Protein AF-A0A536A4N3-F1 (afdb_monomer_lite)

Sequence (294 aa):
PLAWLPLEVASWSWTIATWLLALVATRAALRAFLPRSPLAHALTGLAATISTPAYHQFVLGQWGFALLAALFAGTIAIRNGHALRGAAALLALLAKPQLFLAAPIALLATRRVALYWFAGAAAIALLSTLAMPWWWSAWLSAVPAGRLAQPATLYSLLRDLLGGAGIAVGIALAAVGVLSVLPLPRGSDAWRAGWLSLSLAFAPYEWAYDHYLLLAPLVIAAAAVTKRSERAAIVVLGVGTGVLLFLSPVLYAVAIARSRETFSAIAPLLIFALIVGALWWARAAGDRAEVSAA

Foldseek 3Di:
DPVVDDPVCVLQCLLVVLLVLLLVLLVVLCCQQPVPDVLLSVLLNCLSPPFPLNVCCNVVSDCQSLQLSLLSQLVSCVVVVNLLSNLVSNLSCVVPVLLQVLLLVLQVLDPSNNVNNVVVNVVVVVVCCVVPVCVVVVCVVPPPVPQLCEFAAQQVLLCVVPNPVSNVVLVVVLVVLVVLLVVFDRPALLNNLSSSLSSNLHRSHDDLSNLSSNSSSLSSLLSLLVVPPVVLSSVLSNVLSCLRHPVSVVLVVVCVVVVGSHSSSVNSVVNSCSSSVSSVVSVVVVVVVVVVVD

Structure (mmCIF, N/CA/C/O backbone):
data_AF-A0A536A4N3-F1
#
_entry.id   AF-A0A536A4N3-F1
#
loop_
_atom_site.group_PDB
_atom_site.id
_atom_site.type_symbol
_atom_site.label_atom_id
_atom_site.label_alt_id
_atom_site.label_comp_id
_atom_site.label_asym_id
_atom_site.label_entity_id
_atom_site.label_seq_id
_atom_site.pdbx_PDB_ins_code
_atom_site.Cartn_x
_atom_site.Cartn_y
_atom_site.Cartn_z
_atom_site.occupancy
_atom_site.B_iso_or_equiv
_atom_site.auth_seq_id
_atom_site.auth_comp_id
_atom_site.auth_asym_id
_atom_site.auth_atom_id
_atom_site.pdbx_PDB_model_num
ATOM 1 N N . PRO A 1 1 ? -6.070 -5.160 -20.068 1.00 65.44 1 PRO A N 1
ATOM 2 C CA . PRO A 1 1 ? -7.531 -5.403 -19.955 1.00 65.44 1 PRO A CA 1
ATOM 3 C C . PRO A 1 1 ? -8.367 -4.925 -21.156 1.00 65.44 1 PRO A C 1
ATOM 5 O O . PRO A 1 1 ? -9.414 -5.508 -21.396 1.00 65.44 1 PRO A O 1
ATOM 8 N N . LEU A 1 2 ? -7.924 -3.915 -21.916 1.00 85.06 2 LEU A N 1
ATOM 9 C CA . LEU A 1 2 ? -8.675 -3.337 -23.043 1.00 85.06 2 LEU A CA 1
ATOM 10 C C . LEU A 1 2 ? -7.984 -3.594 -24.396 1.00 85.06 2 LEU A C 1
ATOM 12 O O . LEU A 1 2 ? -7.850 -2.693 -25.213 1.00 85.06 2 LEU A O 1
ATOM 16 N N . ALA A 1 3 ? -7.500 -4.822 -24.610 1.00 82.69 3 ALA A N 1
ATOM 17 C CA . ALA A 1 3 ? -6.645 -5.168 -25.753 1.00 82.69 3 ALA A CA 1
ATOM 18 C C . ALA A 1 3 ? -7.338 -5.057 -27.126 1.00 82.69 3 ALA A C 1
ATOM 20 O O . ALA A 1 3 ? -6.659 -5.018 -28.144 1.00 82.69 3 ALA A O 1
ATOM 21 N N . TRP A 1 4 ? -8.673 -5.011 -27.159 1.00 89.69 4 TRP A N 1
ATOM 22 C CA . TRP A 1 4 ? -9.455 -4.852 -28.390 1.00 89.69 4 TRP A CA 1
ATOM 23 C C . TRP A 1 4 ? -9.652 -3.393 -28.820 1.00 89.69 4 TRP A C 1
ATOM 25 O O . TRP A 1 4 ? -10.192 -3.149 -29.894 1.00 89.69 4 TRP A O 1
ATOM 35 N N . LEU A 1 5 ? -9.244 -2.424 -27.997 1.00 91.56 5 LEU A N 1
ATOM 36 C CA . LEU A 1 5 ? -9.314 -1.001 -28.327 1.00 91.56 5 LEU A CA 1
ATOM 37 C C . LEU A 1 5 ? -7.953 -0.504 -28.844 1.00 91.56 5 LEU A C 1
ATOM 39 O O . LEU A 1 5 ? -6.921 -1.044 -28.437 1.00 91.56 5 LEU A O 1
ATOM 43 N N . PRO A 1 6 ? -7.920 0.556 -29.677 1.00 94.75 6 PRO A N 1
ATOM 44 C CA . PRO A 1 6 ? -6.677 1.251 -30.003 1.00 94.75 6 PRO A CA 1
ATOM 45 C C . PRO A 1 6 ? -5.930 1.652 -28.730 1.00 94.75 6 PRO A C 1
ATOM 47 O O . PRO A 1 6 ? -6.562 2.066 -27.757 1.00 94.75 6 PRO A O 1
ATOM 50 N N . LEU A 1 7 ? -4.596 1.554 -28.733 1.00 89.00 7 LEU A N 1
ATOM 51 C CA . LEU A 1 7 ? -3.777 1.744 -27.530 1.00 89.00 7 LEU A CA 1
ATOM 52 C C . LEU A 1 7 ? -4.062 3.076 -26.821 1.00 89.00 7 LEU A C 1
ATOM 54 O O . LEU A 1 7 ? -4.174 3.104 -25.599 1.00 89.00 7 LEU A O 1
ATOM 58 N N . GLU A 1 8 ? -4.229 4.160 -27.577 1.00 89.94 8 GLU A N 1
ATOM 59 C CA . GLU A 1 8 ? -4.551 5.482 -27.028 1.00 89.94 8 GLU A CA 1
ATOM 60 C C . GLU A 1 8 ? -5.901 5.486 -26.302 1.00 89.94 8 GLU A C 1
ATOM 62 O O . GLU A 1 8 ? -5.991 5.910 -25.150 1.00 89.94 8 GLU A O 1
ATOM 67 N N . VAL A 1 9 ? -6.940 4.940 -26.941 1.00 92.88 9 VAL A N 1
ATOM 68 C CA . VAL A 1 9 ? -8.290 4.834 -26.370 1.00 92.88 9 VAL A CA 1
ATOM 69 C C . VAL A 1 9 ? -8.277 3.928 -25.141 1.00 92.88 9 VAL A C 1
ATOM 71 O O . VAL A 1 9 ? -8.851 4.279 -24.109 1.00 92.88 9 VAL A O 1
ATOM 74 N N . ALA A 1 10 ? -7.596 2.783 -25.227 1.00 91.44 10 ALA A N 1
ATOM 75 C CA . ALA A 1 10 ? -7.431 1.836 -24.132 1.00 91.44 10 ALA A CA 1
ATOM 76 C C . ALA A 1 10 ? -6.734 2.480 -22.926 1.00 91.44 10 ALA A C 1
ATOM 78 O O . ALA A 1 10 ? -7.203 2.329 -21.798 1.00 91.44 10 ALA A O 1
ATOM 79 N N . SER A 1 11 ? -5.640 3.208 -23.164 1.00 89.75 11 SER A N 1
ATOM 80 C CA . SER A 1 11 ? -4.840 3.852 -22.123 1.00 89.75 11 SER A CA 1
ATOM 81 C C . SER A 1 11 ? -5.627 4.956 -21.419 1.00 89.75 11 SER A C 1
ATOM 83 O O . SER A 1 11 ? -5.783 4.911 -20.199 1.00 89.75 11 SER A O 1
ATOM 85 N N . TRP A 1 12 ? -6.231 5.886 -22.167 1.00 92.62 12 TRP A N 1
ATOM 86 C CA . TRP A 1 12 ? -7.043 6.954 -21.575 1.00 92.62 12 TRP A CA 1
ATOM 87 C C . TRP A 1 12 ? -8.265 6.420 -20.833 1.00 92.62 12 TRP A C 1
ATOM 89 O O . TRP A 1 12 ? -8.524 6.834 -19.701 1.00 92.62 12 TRP A O 1
ATOM 99 N N . SER A 1 13 ? -8.983 5.462 -21.425 1.00 94.25 13 SER A N 1
ATOM 100 C CA . SER A 1 13 ? -10.159 4.857 -20.788 1.00 94.25 13 SER A CA 1
ATOM 101 C C . SER A 1 13 ? -9.784 4.152 -19.487 1.00 94.25 13 SER A C 1
ATOM 103 O O . SER A 1 13 ? -10.468 4.317 -18.479 1.00 94.25 13 SER A O 1
ATOM 105 N N . TRP A 1 14 ? -8.677 3.402 -19.482 1.00 94.12 14 TRP A N 1
ATOM 106 C CA . TRP A 1 14 ? -8.164 2.741 -18.285 1.00 94.12 14 TRP A CA 1
ATOM 107 C C . TRP A 1 14 ? -7.780 3.748 -17.198 1.00 94.12 14 TRP A C 1
ATOM 109 O O . TRP A 1 14 ? -8.244 3.632 -16.060 1.00 94.12 14 TRP A O 1
ATOM 119 N N . THR A 1 15 ? -6.974 4.750 -17.542 1.00 94.75 15 THR A N 1
ATOM 120 C CA . THR A 1 15 ? -6.491 5.762 -16.596 1.00 94.75 15 THR A CA 1
ATOM 121 C C . THR A 1 15 ? -7.649 6.528 -15.970 1.00 94.75 15 THR A C 1
ATOM 123 O O . THR A 1 15 ? -7.742 6.598 -14.746 1.00 94.75 15 THR A O 1
ATOM 126 N N . ILE A 1 16 ? -8.577 7.043 -16.782 1.00 95.88 16 ILE A N 1
ATOM 127 C CA . ILE A 1 16 ? -9.715 7.832 -16.294 1.00 95.88 16 ILE A CA 1
ATOM 128 C C . ILE A 1 16 ? -10.650 6.963 -15.448 1.00 95.88 16 ILE A C 1
ATOM 130 O O . ILE A 1 16 ? -11.021 7.362 -14.343 1.00 95.88 16 ILE A O 1
ATOM 134 N N . ALA A 1 17 ? -11.009 5.764 -15.919 1.00 96.56 17 ALA A N 1
ATOM 135 C CA . ALA A 1 17 ? -11.928 4.891 -15.191 1.00 96.56 17 ALA A CA 1
ATOM 136 C C . ALA A 1 17 ? -11.352 4.461 -13.836 1.00 96.56 17 ALA A C 1
ATOM 138 O O . ALA A 1 17 ? -12.049 4.500 -12.819 1.00 96.56 17 ALA A O 1
ATOM 139 N N . THR A 1 18 ? -10.075 4.076 -13.799 1.00 97.12 18 THR A N 1
ATOM 140 C CA . THR A 1 18 ? -9.431 3.649 -12.553 1.00 97.12 18 THR A CA 1
ATOM 141 C C . THR A 1 18 ? -9.192 4.819 -11.610 1.00 97.12 18 THR A C 1
ATOM 143 O O . THR A 1 18 ? -9.412 4.658 -10.410 1.00 97.12 18 THR A O 1
ATOM 146 N N . TRP A 1 19 ? -8.841 6.002 -12.120 1.00 97.31 19 TRP A N 1
ATOM 147 C CA . TRP A 1 19 ? -8.736 7.227 -11.325 1.00 97.31 19 TRP A CA 1
ATOM 148 C C . TRP A 1 19 ? -10.066 7.585 -10.654 1.00 97.31 19 TRP A C 1
ATOM 150 O O . TRP A 1 19 ? -10.116 7.740 -9.432 1.00 97.31 19 TRP A O 1
ATOM 160 N N . LEU A 1 20 ? -11.166 7.622 -11.413 1.00 97.50 20 LEU A N 1
ATOM 161 C CA . LEU A 1 20 ? -12.502 7.858 -10.859 1.00 97.50 20 LEU A CA 1
ATOM 162 C C . LEU A 1 20 ? -12.874 6.800 -9.812 1.00 97.50 20 LEU A C 1
ATOM 164 O O . LEU A 1 20 ? -13.385 7.136 -8.740 1.00 97.50 20 LEU A O 1
ATOM 168 N N . LEU A 1 21 ? -12.563 5.530 -10.082 1.00 97.62 21 LEU A N 1
ATOM 169 C CA . LEU A 1 21 ? -12.784 4.442 -9.134 1.00 97.62 21 LEU A CA 1
ATOM 170 C C . LEU A 1 21 ? -11.978 4.643 -7.839 1.00 97.62 21 LEU A C 1
ATOM 172 O O . LEU A 1 21 ? -12.518 4.445 -6.750 1.00 97.62 21 LEU A O 1
ATOM 176 N N . ALA A 1 22 ? -10.721 5.081 -7.934 1.00 98.06 22 ALA A N 1
ATOM 177 C CA . ALA A 1 22 ? -9.880 5.392 -6.782 1.00 98.06 22 ALA A CA 1
ATOM 178 C C . ALA A 1 22 ? -10.445 6.554 -5.957 1.00 98.06 22 ALA A C 1
ATOM 180 O O . ALA A 1 22 ? -10.456 6.470 -4.727 1.00 98.06 22 ALA A O 1
ATOM 181 N N . LEU A 1 23 ? -10.975 7.602 -6.597 1.00 97.56 23 LEU A N 1
ATOM 182 C CA . LEU A 1 23 ? -11.621 8.721 -5.901 1.00 97.56 23 LEU A CA 1
ATOM 183 C C . LEU A 1 23 ? -12.882 8.275 -5.156 1.00 97.56 23 LEU A C 1
ATOM 185 O O . LEU A 1 23 ? -13.050 8.595 -3.975 1.00 97.56 23 LEU A O 1
ATOM 189 N N . VAL A 1 24 ? -13.742 7.488 -5.808 1.00 98.38 24 VAL A N 1
ATOM 190 C CA . VAL A 1 24 ? -14.952 6.930 -5.184 1.00 98.38 24 VAL A CA 1
ATOM 191 C C . VAL A 1 24 ? -14.585 6.014 -4.016 1.00 98.38 24 VAL A C 1
ATOM 193 O O . VAL A 1 24 ? -15.150 6.148 -2.928 1.00 98.38 24 VAL A O 1
ATOM 196 N N . ALA A 1 25 ? -13.607 5.127 -4.199 1.00 98.19 25 ALA A N 1
ATOM 197 C CA . ALA A 1 25 ? -13.145 4.219 -3.155 1.00 98.19 25 ALA A CA 1
ATOM 198 C C . ALA A 1 25 ? -12.499 4.970 -1.981 1.00 98.19 25 ALA A C 1
ATOM 200 O O . ALA A 1 25 ? -12.774 4.646 -0.828 1.00 98.19 25 ALA A O 1
ATOM 201 N N . THR A 1 26 ? -11.721 6.020 -2.255 1.00 98.25 26 THR A N 1
ATOM 202 C CA . THR A 1 26 ? -11.138 6.903 -1.232 1.00 98.25 26 THR A CA 1
ATOM 203 C C . THR A 1 26 ? -12.237 7.613 -0.447 1.00 98.25 26 THR A C 1
ATOM 205 O O . THR A 1 26 ? -12.232 7.600 0.784 1.00 98.25 26 THR A O 1
ATOM 208 N N . ARG A 1 27 ? -13.244 8.172 -1.131 1.00 98.06 27 ARG A N 1
ATOM 209 C CA . ARG A 1 27 ? -14.407 8.799 -0.487 1.00 98.06 27 ARG A CA 1
ATOM 210 C C . ARG A 1 27 ? -15.162 7.804 0.396 1.00 98.06 27 ARG A C 1
ATOM 212 O O . ARG A 1 27 ? -15.533 8.152 1.519 1.00 98.06 27 ARG A O 1
ATOM 219 N N . ALA A 1 28 ? -15.387 6.588 -0.099 1.00 98.25 28 ALA A N 1
ATOM 220 C CA . ALA A 1 28 ? -16.047 5.519 0.643 1.00 98.25 28 ALA A CA 1
ATOM 221 C C . ALA A 1 28 ? -15.228 5.100 1.874 1.00 98.25 28 ALA A C 1
ATOM 223 O O . ALA A 1 28 ? -15.785 4.997 2.966 1.00 98.25 28 ALA A O 1
ATOM 224 N N . ALA A 1 29 ? -13.910 4.949 1.728 1.00 98.00 29 ALA A N 1
ATOM 225 C CA . ALA A 1 29 ? -13.002 4.637 2.824 1.00 98.00 29 ALA A CA 1
ATOM 226 C C . ALA A 1 29 ? -13.020 5.724 3.894 1.00 98.00 29 ALA A C 1
ATOM 228 O O . ALA A 1 29 ? -13.241 5.427 5.061 1.00 98.00 29 ALA A O 1
ATOM 229 N N . LEU A 1 30 ? -12.897 6.993 3.516 1.00 97.88 30 LEU A N 1
ATOM 230 C CA . LEU A 1 30 ? -12.962 8.106 4.460 1.00 97.88 30 LEU A CA 1
ATOM 231 C C . LEU A 1 30 ? -14.295 8.158 5.216 1.00 97.88 30 LEU A C 1
ATOM 233 O O . LEU A 1 30 ? -14.308 8.440 6.410 1.00 97.88 30 LEU A O 1
ATOM 237 N N . ARG A 1 31 ? -15.417 7.836 4.562 1.00 97.56 31 ARG A N 1
ATOM 238 C CA . ARG A 1 31 ? -16.720 7.714 5.240 1.00 97.56 31 ARG A CA 1
ATOM 239 C C . ARG A 1 31 ? -16.797 6.496 6.165 1.00 97.56 31 ARG A C 1
ATOM 241 O O . ARG A 1 31 ? -17.415 6.591 7.217 1.00 97.56 31 ARG A O 1
ATOM 248 N N . ALA A 1 32 ? -16.183 5.375 5.799 1.00 96.88 32 ALA A N 1
ATOM 249 C CA . ALA A 1 32 ? -16.200 4.152 6.603 1.00 96.88 32 ALA A CA 1
ATOM 250 C C . ALA A 1 32 ? -15.251 4.214 7.815 1.00 96.88 32 ALA A C 1
ATOM 252 O O . ALA A 1 32 ? -15.558 3.690 8.887 1.00 96.88 32 ALA A O 1
ATOM 253 N N . PHE A 1 33 ? -14.092 4.844 7.641 1.00 96.12 33 PHE A N 1
ATOM 254 C CA . PHE A 1 33 ? -12.990 4.831 8.596 1.00 96.12 33 PHE A CA 1
ATOM 255 C C . PHE A 1 33 ? -12.903 6.121 9.424 1.00 96.12 33 PHE A C 1
ATOM 257 O O . PHE A 1 33 ? -12.602 6.049 10.612 1.00 96.12 33 PHE A O 1
ATOM 264 N N . LEU A 1 34 ? -13.194 7.285 8.831 1.00 96.12 34 LEU A N 1
ATOM 265 C CA . LEU A 1 34 ? -13.020 8.613 9.442 1.00 96.12 34 LEU A CA 1
ATOM 266 C C . LEU A 1 34 ? -14.221 9.549 9.152 1.00 96.12 34 LEU A C 1
ATOM 268 O O . LEU A 1 34 ? -14.037 10.656 8.636 1.00 96.12 34 LEU A O 1
ATOM 272 N N . PRO A 1 35 ? -15.474 9.142 9.447 1.00 96.00 35 PRO A N 1
ATOM 273 C CA . PRO A 1 35 ? -16.676 9.852 8.989 1.00 96.00 35 PRO A CA 1
ATOM 274 C C . PRO A 1 35 ? -16.798 11.296 9.487 1.00 96.00 35 PRO A C 1
ATOM 276 O O . PRO A 1 35 ? -17.386 12.124 8.798 1.00 96.00 35 PRO A O 1
ATOM 279 N N . ARG A 1 36 ? -16.268 11.595 10.678 1.00 93.12 36 ARG A N 1
ATOM 280 C CA . ARG A 1 36 ? -16.476 12.870 11.385 1.00 93.12 36 ARG A CA 1
ATOM 281 C C . ARG A 1 36 ? -15.333 13.872 11.230 1.00 93.12 36 ARG A C 1
ATOM 283 O O . ARG A 1 36 ? -15.359 14.899 11.890 1.00 93.12 36 ARG A O 1
ATOM 290 N N . SER A 1 37 ? -14.353 13.594 10.368 1.00 94.75 37 SER A N 1
ATOM 291 C CA . SER A 1 37 ? -13.143 14.410 10.270 1.00 94.75 37 SER A CA 1
ATOM 292 C C . SER A 1 37 ? -12.990 15.057 8.887 1.00 94.75 37 SER A C 1
ATOM 294 O O . SER A 1 37 ? -12.373 14.470 7.996 1.00 94.75 37 SER A O 1
ATOM 296 N N . PRO A 1 38 ? -13.523 16.276 8.669 1.00 96.12 38 PRO A N 1
ATOM 297 C CA . PRO A 1 38 ? -13.391 16.986 7.394 1.00 96.12 38 PRO A CA 1
ATOM 298 C C . PRO A 1 38 ? -11.934 17.159 6.960 1.00 96.12 38 PRO A C 1
ATOM 300 O O . PRO A 1 38 ? -11.615 17.020 5.782 1.00 96.12 38 PRO A O 1
ATOM 303 N N . LEU A 1 39 ? -11.036 17.392 7.921 1.00 97.00 39 LEU A N 1
ATOM 304 C CA . LEU A 1 39 ? -9.612 17.559 7.656 1.00 97.00 39 LEU A CA 1
ATOM 305 C C . LEU A 1 39 ? -8.971 16.272 7.122 1.00 97.00 39 LEU A C 1
ATOM 307 O O . LEU A 1 39 ? -8.202 16.334 6.167 1.00 97.00 39 LEU A O 1
ATOM 311 N N . ALA A 1 40 ? -9.336 15.100 7.654 1.00 96.94 40 ALA A N 1
ATOM 312 C CA . ALA A 1 40 ? -8.880 13.825 7.098 1.00 96.94 40 ALA A CA 1
ATOM 313 C C . ALA A 1 40 ? -9.329 13.644 5.640 1.00 96.94 40 ALA A C 1
ATOM 315 O O . ALA A 1 40 ? -8.573 13.118 4.819 1.00 96.94 40 ALA A O 1
ATOM 316 N N . HIS A 1 41 ? -10.545 14.100 5.310 1.00 97.81 41 HIS A N 1
ATOM 317 C CA . HIS A 1 41 ? -11.083 14.018 3.951 1.00 97.81 41 HIS A CA 1
ATOM 318 C C . HIS A 1 41 ? -10.344 14.964 3.008 1.00 97.81 41 HIS A C 1
ATOM 320 O O . HIS A 1 41 ? -9.989 14.549 1.908 1.00 97.81 41 HIS A O 1
ATOM 326 N N . ALA A 1 42 ? -10.066 16.192 3.450 1.00 97.38 42 ALA A N 1
ATOM 327 C CA . ALA A 1 42 ? -9.307 17.170 2.679 1.00 97.38 42 ALA A CA 1
ATOM 328 C C . ALA A 1 42 ? -7.866 16.702 2.423 1.00 97.38 42 ALA A C 1
ATOM 330 O O . ALA A 1 42 ? -7.442 16.655 1.272 1.00 97.38 42 ALA A O 1
ATOM 331 N N . LEU A 1 43 ? -7.137 16.288 3.467 1.00 97.75 43 LEU A N 1
ATOM 332 C CA . LEU A 1 43 ? -5.745 15.830 3.354 1.00 97.75 43 LEU A CA 1
ATOM 333 C C . LEU A 1 43 ? -5.620 14.618 2.426 1.00 97.75 43 LEU A C 1
ATOM 335 O O . LEU A 1 43 ? -4.836 14.631 1.480 1.00 97.75 43 LEU A O 1
ATOM 339 N N . THR A 1 44 ? -6.441 13.593 2.656 1.00 97.50 44 THR A N 1
ATOM 340 C CA . THR A 1 44 ? -6.408 12.373 1.839 1.00 97.50 44 THR A CA 1
ATOM 341 C C . THR A 1 44 ? -6.865 12.653 0.410 1.00 97.50 44 THR A C 1
ATOM 343 O O . THR A 1 44 ? -6.282 12.116 -0.525 1.00 97.50 44 THR A O 1
ATOM 346 N N . GLY A 1 45 ? -7.880 13.506 0.227 1.00 96.94 45 GLY A N 1
ATOM 347 C CA . GLY A 1 45 ? -8.347 13.934 -1.091 1.00 96.94 45 GLY A CA 1
ATOM 348 C C . GLY A 1 45 ? -7.246 14.634 -1.884 1.00 96.94 45 GLY A C 1
ATOM 349 O O . GLY A 1 45 ? -6.965 14.220 -3.003 1.00 96.94 45 GLY A O 1
ATOM 350 N N . LEU A 1 46 ? -6.564 15.610 -1.271 1.00 96.31 46 LEU A N 1
ATOM 351 C CA . LEU A 1 46 ? -5.412 16.290 -1.868 1.00 96.31 46 LEU A CA 1
ATOM 352 C C . LEU A 1 46 ? -4.314 15.288 -2.242 1.00 96.31 46 LEU A C 1
ATOM 354 O O . LEU A 1 46 ? -3.869 15.257 -3.386 1.00 96.31 46 LEU A O 1
ATOM 358 N N . ALA A 1 47 ? -3.909 14.417 -1.317 1.00 96.81 47 ALA A N 1
ATOM 359 C CA . ALA A 1 47 ? -2.889 13.412 -1.600 1.00 96.81 47 ALA A CA 1
ATOM 360 C C . ALA A 1 47 ? -3.301 12.468 -2.747 1.00 96.81 47 ALA A C 1
ATOM 362 O O . ALA A 1 47 ? -2.479 12.132 -3.599 1.00 96.81 47 ALA A O 1
ATOM 363 N N . ALA A 1 48 ? -4.576 12.077 -2.807 1.00 96.44 48 ALA A N 1
ATOM 364 C CA . ALA A 1 48 ? -5.108 11.192 -3.836 1.00 96.44 48 ALA A CA 1
ATOM 365 C C . ALA A 1 48 ? -5.172 11.831 -5.235 1.00 96.44 48 ALA A C 1
ATOM 367 O O . ALA A 1 48 ? -5.212 11.089 -6.218 1.00 96.44 48 ALA A O 1
ATOM 368 N N . THR A 1 49 ? -5.186 13.166 -5.337 1.00 95.25 49 THR A N 1
ATOM 369 C CA . THR A 1 49 ? -5.340 13.885 -6.614 1.00 95.25 49 THR A CA 1
ATOM 370 C C . THR A 1 49 ? -4.086 14.607 -7.087 1.00 95.25 49 THR A C 1
ATOM 372 O O . THR A 1 49 ? -3.818 14.602 -8.283 1.00 95.25 49 THR A O 1
ATOM 375 N N . ILE A 1 50 ? -3.342 15.253 -6.184 1.00 95.19 50 ILE A N 1
ATOM 376 C CA . ILE A 1 50 ? -2.275 16.203 -6.547 1.00 95.19 50 ILE A CA 1
ATOM 377 C C . ILE A 1 50 ? -0.882 15.804 -6.044 1.00 95.19 50 ILE A C 1
ATOM 379 O O . ILE A 1 50 ? 0.080 16.521 -6.299 1.00 95.19 50 ILE A O 1
ATOM 383 N N . SER A 1 51 ? -0.739 14.683 -5.329 1.00 96.62 51 SER A N 1
ATOM 384 C CA . SER A 1 51 ? 0.596 14.205 -4.944 1.00 96.62 51 SER A CA 1
ATOM 385 C C . SER A 1 51 ? 1.418 13.778 -6.158 1.00 96.62 51 SER A C 1
ATOM 387 O O . SER A 1 51 ? 0.871 13.334 -7.169 1.00 96.62 51 SER A O 1
ATOM 389 N N . THR A 1 52 ? 2.746 13.855 -6.052 1.00 94.62 52 THR A N 1
ATOM 390 C CA . THR A 1 52 ? 3.648 13.407 -7.126 1.00 94.62 52 THR A CA 1
ATOM 391 C C . THR A 1 52 ? 3.394 11.952 -7.539 1.00 94.62 52 THR A C 1
ATOM 393 O O . THR A 1 52 ? 3.312 11.696 -8.741 1.00 94.62 52 THR A O 1
ATOM 396 N N . PRO A 1 53 ? 3.168 10.996 -6.610 1.00 95.94 53 PRO A N 1
ATOM 397 C CA . PRO A 1 53 ? 2.776 9.644 -6.994 1.00 95.94 53 PRO A CA 1
ATOM 398 C C . PRO A 1 53 ? 1.445 9.592 -7.753 1.00 95.94 53 PRO A C 1
ATOM 400 O O . PRO A 1 53 ? 1.356 8.869 -8.739 1.00 95.94 53 PRO A O 1
ATOM 403 N N . ALA A 1 54 ? 0.431 10.375 -7.359 1.00 96.44 54 ALA A N 1
ATOM 404 C CA . ALA A 1 54 ? -0.849 10.436 -8.077 1.00 96.44 54 ALA A CA 1
ATOM 405 C C . ALA A 1 54 ? -0.682 10.988 -9.503 1.00 96.44 54 ALA A C 1
ATOM 407 O O . ALA A 1 54 ? -1.214 10.417 -10.456 1.00 96.44 54 ALA A O 1
ATOM 408 N N . TYR A 1 55 ? 0.107 12.053 -9.659 1.00 95.44 55 TYR A N 1
ATOM 409 C CA . TYR A 1 55 ? 0.440 12.620 -10.963 1.00 95.44 55 TYR A CA 1
ATOM 410 C C . TYR A 1 55 ? 1.143 11.593 -11.862 1.00 95.44 55 TYR A C 1
ATOM 412 O O . TYR A 1 55 ? 0.713 11.372 -12.994 1.00 95.44 55 TYR A O 1
ATOM 420 N N . HIS A 1 56 ? 2.165 10.897 -11.354 1.00 93.75 56 HIS A N 1
ATOM 421 C CA . HIS A 1 56 ? 2.855 9.866 -12.132 1.00 93.75 56 HIS A CA 1
ATOM 422 C C . HIS A 1 56 ? 1.950 8.675 -12.466 1.00 93.75 56 HIS A C 1
ATOM 424 O O . HIS A 1 56 ? 2.030 8.157 -13.577 1.00 93.75 56 HIS A O 1
ATOM 430 N N . GLN A 1 57 ? 1.063 8.253 -11.557 1.00 94.50 57 GLN A N 1
ATOM 431 C CA . GLN A 1 57 ? 0.072 7.212 -11.859 1.00 94.50 57 GLN A CA 1
ATOM 432 C C . GLN A 1 57 ? -0.823 7.616 -13.036 1.00 94.50 57 GLN A C 1
ATOM 434 O O . GLN A 1 57 ? -1.070 6.797 -13.922 1.00 94.50 57 GLN A O 1
ATOM 439 N N . PHE A 1 58 ? -1.265 8.876 -13.060 1.00 94.44 58 PHE A N 1
ATOM 440 C CA . PHE A 1 58 ? -2.117 9.416 -14.114 1.00 94.44 58 PHE A CA 1
ATOM 441 C C . PHE A 1 58 ? -1.388 9.513 -15.455 1.00 94.44 58 PHE A C 1
ATOM 443 O O . PHE A 1 58 ? -1.863 8.973 -16.450 1.00 94.44 58 PHE A O 1
ATOM 450 N N . VAL A 1 59 ? -0.213 10.144 -15.486 1.00 92.19 59 VAL A N 1
ATOM 451 C CA . VAL A 1 59 ? 0.544 10.350 -16.733 1.00 92.19 59 VAL A CA 1
ATOM 452 C C . VAL A 1 59 ? 1.030 9.031 -17.334 1.00 92.19 59 VAL A C 1
ATOM 454 O O . VAL A 1 59 ? 1.043 8.879 -18.552 1.00 92.19 59 VAL A O 1
ATOM 457 N N . LEU A 1 60 ? 1.406 8.060 -16.498 1.00 90.31 60 LEU A N 1
ATOM 458 C CA . LEU A 1 60 ? 1.947 6.778 -16.955 1.00 90.31 60 LEU A CA 1
ATOM 459 C C . LEU A 1 60 ? 0.874 5.697 -17.173 1.00 90.31 60 LEU A C 1
ATOM 461 O O . LEU A 1 60 ? 1.223 4.581 -17.558 1.00 90.31 60 LEU A O 1
ATOM 465 N N . GLY A 1 61 ? -0.403 5.983 -16.887 1.00 89.06 61 GLY A N 1
ATOM 466 C CA . GLY A 1 61 ? -1.509 5.024 -17.018 1.00 89.06 61 GLY A CA 1
ATOM 467 C C . GLY A 1 61 ? -1.318 3.735 -16.213 1.00 89.06 61 GLY A C 1
ATOM 468 O O . GLY A 1 61 ? -1.624 2.634 -16.674 1.00 89.06 61 GLY A O 1
ATOM 469 N N . GLN A 1 62 ? -0.751 3.862 -15.016 1.00 91.81 62 GLN A N 1
ATOM 470 C CA . GLN A 1 62 ? -0.306 2.738 -14.195 1.00 91.81 62 GLN A CA 1
ATOM 471 C C . GLN A 1 62 ? -1.456 2.102 -13.386 1.00 91.81 62 GLN A C 1
ATOM 473 O O . GLN A 1 62 ? -2.585 2.585 -13.332 1.00 91.81 62 GLN A O 1
ATOM 478 N N . TRP A 1 63 ? -1.180 0.960 -12.748 1.00 94.38 63 TRP A N 1
ATOM 479 C CA . TRP A 1 63 ? -2.187 0.174 -12.014 1.00 94.38 63 TRP A CA 1
ATOM 480 C C . TRP A 1 63 ? -2.603 0.766 -10.660 1.00 94.38 63 TRP A C 1
ATOM 482 O O . TRP A 1 63 ? -3.534 0.254 -10.035 1.00 94.38 63 TRP A O 1
ATOM 492 N N . GLY A 1 64 ? -1.922 1.802 -10.165 1.00 96.00 64 GLY A N 1
ATOM 493 C CA . GLY A 1 64 ? -2.054 2.235 -8.774 1.00 96.00 64 GLY A CA 1
ATOM 494 C C . GLY A 1 64 ? -3.451 2.702 -8.395 1.00 96.00 64 GLY A C 1
ATOM 495 O O . GLY A 1 64 ? -3.896 2.405 -7.291 1.00 96.00 64 GLY A O 1
ATOM 496 N N . PHE A 1 65 ? -4.180 3.350 -9.305 1.00 97.62 65 PHE A N 1
ATOM 497 C CA . PHE A 1 65 ? -5.558 3.758 -9.032 1.00 97.62 65 PHE A CA 1
ATOM 498 C C . PHE A 1 65 ? -6.495 2.556 -8.829 1.00 97.62 65 PHE A C 1
ATOM 500 O O . PHE A 1 65 ? -7.222 2.494 -7.835 1.00 97.62 65 PHE A O 1
ATOM 507 N N . ALA A 1 66 ? -6.423 1.552 -9.709 1.00 97.81 66 ALA A N 1
ATOM 508 C CA . ALA A 1 66 ? -7.206 0.322 -9.576 1.00 97.81 66 ALA A CA 1
ATOM 509 C C . ALA A 1 66 ? -6.845 -0.448 -8.297 1.00 97.81 66 ALA A C 1
ATOM 511 O O . ALA A 1 66 ? -7.722 -0.934 -7.583 1.00 97.81 66 ALA A O 1
ATOM 512 N N . LEU A 1 67 ? -5.549 -0.530 -7.992 1.00 98.12 67 LEU A N 1
ATOM 513 C CA . LEU A 1 67 ? -5.036 -1.217 -6.810 1.00 98.12 67 LEU A CA 1
ATOM 514 C C . LEU A 1 67 ? -5.428 -0.498 -5.511 1.00 98.12 67 LEU A C 1
ATOM 516 O O . LEU A 1 67 ? -5.836 -1.161 -4.560 1.00 98.12 67 LEU A O 1
ATOM 520 N N . LEU A 1 68 ? -5.392 0.839 -5.467 1.00 98.56 68 LEU A N 1
ATOM 521 C CA . LEU A 1 68 ? -5.874 1.602 -4.312 1.00 98.56 68 LEU A CA 1
ATOM 522 C C . LEU A 1 68 ? -7.373 1.372 -4.092 1.00 98.56 68 LEU A C 1
ATOM 524 O O . LEU A 1 68 ? -7.806 1.120 -2.964 1.00 98.56 68 LEU A O 1
ATOM 528 N N . ALA A 1 69 ? -8.161 1.405 -5.169 1.00 98.56 69 ALA A N 1
ATOM 529 C CA . ALA A 1 69 ? -9.584 1.113 -5.089 1.00 98.56 69 ALA A CA 1
ATOM 530 C C . ALA A 1 69 ? -9.853 -0.302 -4.565 1.00 98.56 69 ALA A C 1
ATOM 532 O O . ALA A 1 69 ? -10.697 -0.478 -3.686 1.00 98.56 69 ALA A O 1
ATOM 533 N N . ALA A 1 70 ? -9.105 -1.297 -5.047 1.00 98.25 70 ALA A N 1
ATOM 534 C CA . ALA A 1 70 ? -9.183 -2.673 -4.572 1.00 98.25 70 ALA A CA 1
ATOM 535 C C . ALA A 1 70 ? -8.817 -2.805 -3.086 1.00 98.25 70 ALA A C 1
ATOM 537 O O . ALA A 1 70 ? -9.524 -3.492 -2.345 1.00 98.25 70 ALA A O 1
ATOM 538 N N . LEU A 1 71 ? -7.765 -2.118 -2.627 1.00 98.25 71 LEU A N 1
ATOM 539 C CA . LEU A 1 71 ? -7.369 -2.094 -1.216 1.00 98.25 71 LEU A CA 1
ATOM 540 C C . LEU A 1 71 ? -8.487 -1.527 -0.336 1.00 98.25 71 LEU A C 1
ATOM 542 O O . LEU A 1 71 ? -8.864 -2.151 0.659 1.00 98.25 71 LEU A O 1
ATOM 546 N N . PHE A 1 72 ? -9.072 -0.387 -0.705 1.00 98.44 72 PHE A N 1
ATOM 547 C CA . PHE A 1 72 ? -10.172 0.204 0.058 1.00 98.44 72 PHE A CA 1
ATOM 548 C C . PHE A 1 72 ? -11.456 -0.626 -0.006 1.00 98.44 72 PHE A C 1
ATOM 550 O O . PHE A 1 72 ? -12.017 -0.958 1.037 1.00 98.44 72 PHE A O 1
ATOM 557 N N . ALA A 1 73 ? -11.910 -1.019 -1.196 1.00 98.19 73 ALA A N 1
ATOM 558 C CA . ALA A 1 73 ? -13.117 -1.829 -1.349 1.00 98.19 73 ALA A CA 1
ATOM 559 C C . ALA A 1 73 ? -12.986 -3.172 -0.616 1.00 98.19 73 ALA A C 1
ATOM 561 O O . ALA A 1 73 ? -13.896 -3.581 0.110 1.00 98.19 73 ALA A O 1
ATOM 562 N N . GLY A 1 74 ? -11.829 -3.824 -0.749 1.00 97.19 74 GLY A N 1
ATOM 563 C CA . GLY A 1 74 ? -11.521 -5.087 -0.094 1.00 97.19 74 GLY A CA 1
ATOM 564 C C . GLY A 1 74 ? -11.529 -4.975 1.427 1.00 97.19 74 GLY A C 1
ATOM 565 O O . GLY A 1 74 ? -12.193 -5.759 2.107 1.00 97.19 74 GLY A O 1
ATOM 566 N N . THR A 1 75 ? -10.848 -3.969 1.974 1.00 96.12 75 THR A N 1
ATOM 567 C CA . THR A 1 75 ? -10.779 -3.760 3.429 1.00 96.12 75 THR A CA 1
ATOM 568 C C . THR A 1 75 ? -12.125 -3.361 4.033 1.00 96.12 75 THR A C 1
ATOM 570 O O . THR A 1 75 ? -12.491 -3.905 5.077 1.00 96.12 75 THR A O 1
ATOM 573 N N . ILE A 1 76 ? -12.906 -2.503 3.367 1.00 97.06 76 ILE A N 1
ATOM 574 C CA . ILE A 1 76 ? -14.276 -2.154 3.783 1.00 97.06 76 ILE A CA 1
ATOM 575 C C . ILE A 1 76 ? -15.177 -3.395 3.763 1.00 97.06 76 ILE A C 1
ATOM 577 O O . ILE A 1 76 ? -15.895 -3.652 4.730 1.00 97.06 76 ILE A O 1
ATOM 581 N N . ALA A 1 77 ? -15.125 -4.199 2.697 1.00 97.19 77 ALA A N 1
ATOM 582 C CA . ALA A 1 77 ? -15.930 -5.413 2.591 1.00 97.19 77 ALA A CA 1
ATOM 583 C C . ALA A 1 77 ? -15.583 -6.432 3.689 1.00 97.19 77 ALA A C 1
ATOM 585 O O . ALA A 1 77 ? -16.493 -6.974 4.315 1.00 97.19 77 ALA A O 1
ATOM 586 N N . ILE A 1 78 ? -14.292 -6.649 3.973 1.00 95.06 78 ILE A N 1
ATOM 587 C CA . ILE A 1 78 ? -13.842 -7.516 5.077 1.00 95.06 78 ILE A CA 1
ATOM 588 C C . ILE A 1 78 ? -14.355 -6.988 6.418 1.00 95.06 78 ILE A C 1
ATOM 590 O O . ILE A 1 78 ? -14.896 -7.760 7.209 1.00 95.06 78 ILE A O 1
ATOM 594 N N . ARG A 1 79 ? -14.224 -5.679 6.662 1.00 92.44 79 ARG A N 1
ATOM 595 C CA . ARG A 1 79 ? -14.691 -5.035 7.897 1.00 92.44 79 ARG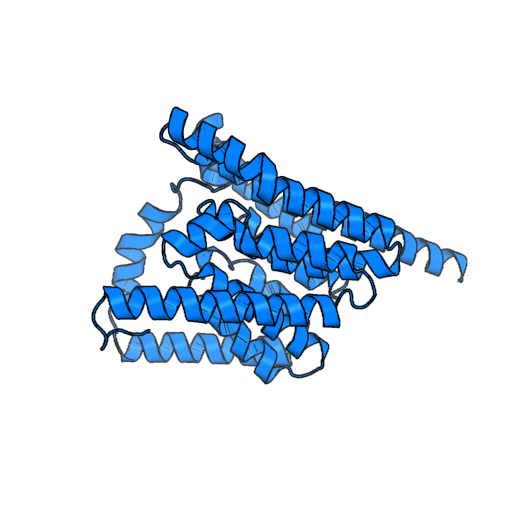 A CA 1
ATOM 596 C C . ARG A 1 79 ? -16.200 -5.196 8.101 1.00 92.44 79 ARG A C 1
ATOM 598 O O . ARG A 1 79 ? -16.633 -5.393 9.229 1.00 92.44 79 ARG A O 1
ATOM 605 N N . ASN A 1 80 ? -16.976 -5.184 7.021 1.00 94.75 80 ASN A N 1
ATOM 606 C CA . ASN A 1 80 ? -18.426 -5.385 7.046 1.00 94.75 80 ASN A CA 1
ATOM 607 C C . ASN A 1 80 ? -18.842 -6.873 7.018 1.00 94.75 80 ASN A C 1
ATOM 609 O O . ASN A 1 80 ? -20.006 -7.184 6.784 1.00 94.75 80 ASN A O 1
ATOM 613 N N . GLY A 1 81 ? -17.910 -7.814 7.211 1.00 94.56 81 GLY A N 1
ATOM 614 C CA . GLY A 1 81 ? -18.201 -9.253 7.252 1.00 94.56 81 GLY A CA 1
ATOM 615 C C . GLY A 1 81 ? -18.393 -9.917 5.881 1.00 94.56 81 GLY A C 1
ATOM 616 O O . GLY A 1 81 ? -18.651 -11.120 5.801 1.00 94.56 81 GLY A O 1
ATOM 617 N N . HIS A 1 82 ? -18.214 -9.188 4.778 1.00 96.69 82 HIS A N 1
ATOM 618 C CA . HIS A 1 82 ? -18.346 -9.711 3.416 1.00 96.69 82 HIS A CA 1
ATOM 619 C C . HIS A 1 82 ? -17.040 -10.343 2.920 1.00 96.69 82 HIS A C 1
ATOM 621 O O . HIS A 1 82 ? -16.388 -9.835 2.005 1.00 96.69 82 HIS A O 1
ATOM 627 N N . ALA A 1 83 ? -16.671 -11.486 3.504 1.00 96.06 83 ALA A N 1
ATOM 628 C CA . ALA A 1 83 ? -15.392 -12.149 3.242 1.00 96.06 83 ALA A CA 1
ATOM 629 C C . ALA A 1 83 ? -15.121 -12.433 1.752 1.00 96.06 83 ALA A C 1
ATOM 631 O O . ALA A 1 83 ? -14.017 -12.177 1.283 1.00 96.06 83 ALA A O 1
ATOM 632 N N . LEU A 1 84 ? -16.118 -12.923 1.002 1.00 97.31 84 LEU A N 1
ATOM 633 C CA . LEU A 1 84 ? -15.960 -13.238 -0.423 1.00 97.31 84 LEU A CA 1
ATOM 634 C C . LEU A 1 84 ? -15.710 -11.982 -1.263 1.00 97.31 84 LEU A C 1
ATOM 636 O O . LEU A 1 84 ? -14.766 -11.951 -2.040 1.00 97.31 84 LEU A O 1
ATOM 640 N N . ARG A 1 85 ? -16.523 -10.932 -1.080 1.00 97.62 85 ARG A N 1
ATOM 641 C CA . ARG A 1 85 ? -16.363 -9.657 -1.804 1.00 97.62 85 ARG A CA 1
ATOM 642 C C . ARG A 1 85 ? -15.019 -9.009 -1.481 1.00 97.62 85 ARG A C 1
ATOM 644 O O . ARG A 1 85 ? -14.349 -8.506 -2.375 1.00 97.62 85 ARG A O 1
ATOM 651 N N . GLY A 1 86 ? -14.622 -9.075 -0.211 1.00 96.75 86 GLY A N 1
ATOM 652 C CA . GLY A 1 86 ? -13.327 -8.606 0.258 1.00 96.75 86 GLY A CA 1
ATOM 653 C C . GLY A 1 86 ? -12.159 -9.327 -0.405 1.00 96.75 86 GLY A C 1
ATOM 654 O O . GLY A 1 86 ? -11.284 -8.686 -0.977 1.00 96.75 86 GLY A O 1
ATOM 655 N N . ALA A 1 87 ? -12.180 -10.661 -0.380 1.00 96.94 87 ALA A N 1
ATOM 656 C CA . ALA A 1 87 ? -11.171 -11.483 -1.036 1.00 96.94 87 ALA A CA 1
ATOM 657 C C . ALA A 1 87 ? -11.131 -11.240 -2.552 1.00 96.94 87 ALA A C 1
ATOM 659 O O . ALA A 1 87 ? -10.055 -11.016 -3.093 1.00 96.94 87 ALA A O 1
ATOM 660 N N . ALA A 1 88 ? -12.289 -11.212 -3.217 1.00 97.44 88 ALA A N 1
ATOM 661 C CA . ALA A 1 88 ? -12.389 -10.992 -4.657 1.00 97.44 88 ALA A CA 1
ATOM 662 C C . ALA A 1 88 ? -11.804 -9.636 -5.082 1.00 97.44 88 ALA A C 1
ATOM 664 O O . ALA A 1 88 ? -11.033 -9.583 -6.035 1.00 97.44 88 ALA A O 1
ATOM 665 N N . ALA A 1 89 ? -12.097 -8.555 -4.350 1.00 97.44 89 ALA A N 1
ATOM 666 C CA . ALA A 1 89 ? -11.496 -7.248 -4.617 1.00 97.44 89 ALA A CA 1
ATOM 667 C C . ALA A 1 89 ? -9.964 -7.293 -4.482 1.00 97.44 89 ALA A C 1
ATOM 669 O O . ALA A 1 89 ? -9.245 -6.794 -5.345 1.00 97.44 89 ALA A O 1
ATOM 670 N N . LEU A 1 90 ? -9.451 -7.949 -3.437 1.00 97.19 90 LEU A N 1
ATOM 671 C CA . LEU A 1 90 ? -8.013 -8.054 -3.182 1.00 97.19 90 LEU A CA 1
ATOM 672 C C . LEU A 1 90 ? -7.280 -9.026 -4.121 1.00 97.19 90 LEU A C 1
ATOM 674 O O . LEU A 1 90 ? -6.051 -9.056 -4.100 1.00 97.19 90 LEU A O 1
ATOM 678 N N . LEU A 1 91 ? -7.966 -9.794 -4.976 1.00 97.25 91 LEU A N 1
ATOM 679 C CA . LEU A 1 91 ? -7.294 -10.538 -6.054 1.00 97.25 91 LEU A CA 1
ATOM 680 C C . LEU A 1 91 ? -6.625 -9.594 -7.061 1.00 97.25 91 LEU A C 1
ATOM 682 O O . LEU A 1 91 ? -5.640 -9.979 -7.685 1.00 97.25 91 LEU A O 1
ATOM 686 N N . ALA A 1 92 ? -7.082 -8.339 -7.168 1.00 96.38 92 ALA A N 1
ATOM 687 C CA . ALA A 1 92 ? -6.445 -7.329 -8.013 1.00 96.38 92 ALA A CA 1
ATOM 688 C C . ALA A 1 92 ? -4.970 -7.081 -7.645 1.00 96.38 92 ALA A C 1
ATOM 690 O O . ALA A 1 92 ? -4.185 -6.700 -8.510 1.00 96.38 92 ALA A O 1
ATOM 691 N N . LEU A 1 93 ? -4.566 -7.352 -6.396 1.00 95.62 93 LEU A N 1
ATOM 692 C CA . LEU A 1 93 ? -3.173 -7.229 -5.951 1.00 95.62 93 LEU A CA 1
ATOM 693 C C . LEU A 1 93 ? -2.220 -8.154 -6.731 1.00 95.62 93 LEU A C 1
ATOM 695 O O . LEU A 1 93 ? -1.035 -7.849 -6.862 1.00 95.62 93 LEU A O 1
ATOM 699 N N . LEU A 1 94 ? -2.738 -9.233 -7.330 1.00 94.31 94 LEU A N 1
ATOM 700 C CA . LEU A 1 94 ? -1.983 -10.128 -8.212 1.00 94.31 94 LEU A CA 1
ATOM 701 C C . LEU A 1 94 ? -1.558 -9.466 -9.534 1.00 94.31 94 LEU A C 1
ATOM 703 O O . LEU A 1 94 ? -0.764 -10.051 -10.262 1.00 94.31 94 LEU A O 1
ATOM 707 N N . ALA A 1 95 ? -2.032 -8.254 -9.847 1.00 92.31 95 ALA A N 1
ATOM 708 C CA . ALA A 1 95 ? -1.518 -7.473 -10.974 1.00 92.31 95 ALA A CA 1
ATOM 709 C C . ALA A 1 95 ? -0.091 -6.948 -10.723 1.00 92.31 95 ALA A C 1
ATOM 711 O O . ALA A 1 95 ? 0.661 -6.715 -11.669 1.00 92.31 95 ALA A O 1
ATOM 712 N N . LYS A 1 96 ? 0.296 -6.771 -9.450 1.00 92.25 96 LYS A N 1
ATOM 713 C CA . LYS A 1 96 ? 1.654 -6.397 -9.027 1.00 92.25 96 LYS A CA 1
ATOM 714 C C . LYS A 1 96 ? 2.070 -7.196 -7.783 1.00 92.25 96 LYS A C 1
ATOM 716 O O . LYS A 1 96 ? 2.263 -6.607 -6.719 1.00 92.25 96 LYS A O 1
ATOM 721 N N . PRO A 1 97 ? 2.225 -8.528 -7.885 1.00 90.38 97 PRO A N 1
ATOM 722 C CA . PRO A 1 97 ? 2.432 -9.396 -6.724 1.00 90.38 97 PRO A CA 1
ATOM 723 C C . PRO A 1 97 ? 3.678 -9.013 -5.914 1.00 90.38 97 PRO A C 1
ATOM 725 O O . PRO A 1 97 ? 3.680 -9.126 -4.692 1.00 90.38 97 PRO A O 1
ATOM 728 N N . GLN A 1 98 ? 4.705 -8.478 -6.575 1.00 89.38 98 GLN A N 1
ATOM 729 C CA . GLN A 1 98 ? 5.938 -8.012 -5.948 1.00 89.38 98 GLN A CA 1
ATOM 730 C C . GLN A 1 98 ? 5.758 -6.830 -4.978 1.00 89.38 98 GLN A C 1
ATOM 732 O O . GLN A 1 98 ? 6.559 -6.698 -4.064 1.00 89.38 98 GLN A O 1
ATOM 737 N N . LEU A 1 99 ? 4.708 -6.009 -5.116 1.00 93.00 99 LEU A N 1
ATOM 738 C CA . LEU A 1 99 ? 4.388 -4.953 -4.139 1.00 93.00 99 LEU A CA 1
ATOM 739 C C . LEU A 1 99 ? 3.663 -5.505 -2.903 1.00 93.00 99 LEU A C 1
ATOM 741 O O . LEU A 1 99 ? 3.631 -4.886 -1.841 1.00 93.00 99 LEU A O 1
ATOM 745 N N . PHE A 1 100 ? 3.047 -6.677 -3.040 1.00 94.62 100 PHE A N 1
ATOM 746 C CA . PHE A 1 100 ? 2.086 -7.219 -2.087 1.00 94.62 100 PHE A CA 1
ATOM 747 C C . PHE A 1 100 ? 2.558 -8.533 -1.459 1.00 94.62 100 PHE A C 1
ATOM 749 O O . PHE A 1 100 ? 1.731 -9.337 -1.054 1.00 94.62 100 PHE A O 1
ATOM 756 N N . LEU A 1 101 ? 3.868 -8.772 -1.350 1.00 91.94 101 LEU A N 1
ATOM 757 C CA . LEU A 1 101 ? 4.401 -10.029 -0.809 1.00 91.94 101 LEU A CA 1
ATOM 758 C C . LEU A 1 101 ? 3.993 -10.290 0.648 1.00 91.94 101 LEU A C 1
ATOM 760 O O . LEU A 1 101 ? 3.705 -11.430 1.007 1.00 91.94 101 LEU A O 1
ATOM 764 N N . ALA A 1 102 ? 3.928 -9.249 1.482 1.00 94.50 102 ALA A N 1
ATOM 765 C CA . ALA A 1 102 ? 3.532 -9.392 2.883 1.00 94.50 102 ALA A CA 1
ATOM 766 C C . ALA A 1 102 ? 2.028 -9.157 3.112 1.00 94.50 102 ALA A C 1
ATOM 768 O O . ALA A 1 102 ? 1.482 -9.558 4.142 1.00 94.50 102 ALA A O 1
ATOM 769 N N . ALA A 1 103 ? 1.327 -8.552 2.147 1.00 93.19 103 ALA A N 1
ATOM 770 C CA . ALA A 1 103 ? -0.097 -8.242 2.258 1.00 93.19 103 ALA A CA 1
ATOM 771 C C . ALA A 1 103 ? -1.004 -9.475 2.502 1.00 93.19 103 ALA A C 1
ATOM 773 O O . ALA A 1 103 ? -1.922 -9.360 3.317 1.00 93.19 103 ALA A O 1
ATOM 774 N N . PRO A 1 104 ? -0.770 -10.669 1.908 1.00 92.94 104 PRO A N 1
ATOM 775 C CA . PRO A 1 104 ? -1.548 -11.875 2.196 1.00 92.94 104 PRO A CA 1
ATOM 776 C C . PRO A 1 104 ? -1.558 -12.280 3.673 1.00 92.94 104 PRO A C 1
ATOM 778 O O . PRO A 1 104 ? -2.545 -12.849 4.142 1.00 92.94 104 PRO A O 1
ATOM 781 N N . ILE A 1 105 ? -0.521 -11.937 4.445 1.00 93.81 105 ILE A N 1
ATOM 782 C CA . ILE A 1 105 ? -0.473 -12.218 5.890 1.00 93.81 105 ILE A CA 1
ATOM 783 C C . ILE A 1 105 ? -1.576 -11.442 6.629 1.00 93.81 105 ILE A C 1
ATOM 785 O O . ILE A 1 105 ? -2.161 -11.946 7.595 1.00 93.81 105 ILE A O 1
ATOM 789 N N . ALA A 1 106 ? -1.960 -10.263 6.127 1.00 91.88 106 ALA A N 1
ATOM 790 C CA . ALA A 1 106 ? -3.108 -9.519 6.640 1.00 91.88 106 ALA A CA 1
ATOM 791 C C . ALA A 1 106 ? -4.411 -10.337 6.553 1.00 91.88 106 ALA A C 1
ATOM 793 O O . ALA A 1 106 ? -5.263 -10.238 7.439 1.00 91.88 106 ALA A O 1
ATOM 794 N N . LEU A 1 107 ? -4.551 -11.165 5.511 1.00 90.06 107 LEU A N 1
ATOM 795 C CA . LEU A 1 107 ? -5.749 -11.962 5.224 1.00 90.06 107 LEU A CA 1
ATOM 796 C C . LEU A 1 107 ? -5.856 -13.206 6.106 1.00 90.06 107 LEU A C 1
ATOM 798 O O . LEU A 1 107 ? -6.966 -13.650 6.404 1.00 90.06 107 LEU A O 1
ATOM 802 N N . LEU A 1 108 ? -4.722 -13.729 6.586 1.00 91.25 108 LEU A N 1
ATOM 803 C CA . LEU A 1 108 ? -4.669 -14.882 7.495 1.00 91.25 108 LEU A CA 1
ATOM 804 C C . LEU A 1 108 ? -5.379 -14.630 8.829 1.00 91.25 108 LEU A C 1
ATOM 806 O O . LEU A 1 108 ? -5.712 -15.573 9.542 1.00 91.25 108 LEU A O 1
ATOM 810 N N . ALA A 1 109 ? -5.672 -13.371 9.150 1.00 89.12 109 ALA A N 1
ATOM 811 C CA . ALA A 1 109 ? -6.477 -13.024 10.308 1.00 89.12 109 ALA A CA 1
ATOM 812 C C . ALA A 1 109 ? -7.939 -13.494 10.222 1.00 89.12 109 ALA A C 1
ATOM 814 O O . ALA A 1 109 ? -8.648 -13.489 11.227 1.00 89.12 109 ALA A O 1
ATOM 815 N N . THR A 1 110 ? -8.432 -13.876 9.041 1.00 91.00 110 THR A N 1
ATOM 816 C CA . THR A 1 110 ? -9.787 -14.409 8.883 1.00 91.00 110 THR A CA 1
ATOM 817 C C . THR A 1 110 ? -9.771 -15.594 7.930 1.00 91.00 110 THR A C 1
ATOM 819 O O . THR A 1 110 ? -9.648 -15.423 6.719 1.00 91.00 110 THR A O 1
ATOM 822 N N . ARG A 1 111 ? -9.987 -16.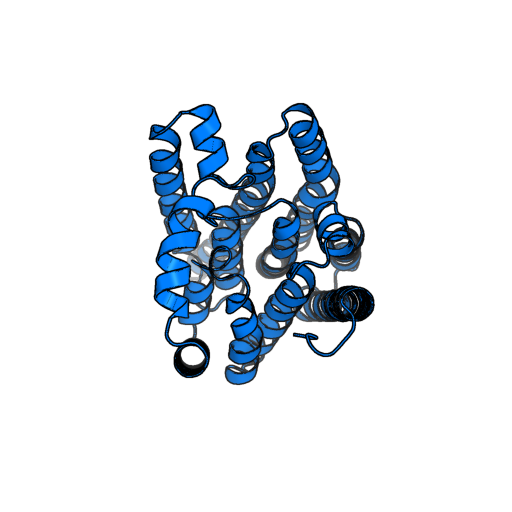804 8.465 1.00 93.31 111 ARG A N 1
ATOM 823 C CA . ARG A 1 111 ? -9.927 -18.066 7.703 1.00 93.31 111 ARG A CA 1
ATOM 824 C C . ARG A 1 111 ? -10.721 -18.027 6.396 1.00 93.31 111 ARG A C 1
ATOM 826 O O . ARG A 1 111 ? -10.217 -18.473 5.376 1.00 93.31 111 ARG A O 1
ATOM 833 N N . ARG A 1 112 ? -11.945 -17.484 6.412 1.00 95.75 112 ARG A N 1
ATOM 834 C CA . ARG A 1 112 ? -12.793 -17.384 5.208 1.00 95.75 112 ARG A CA 1
ATOM 835 C C . ARG A 1 112 ? -12.191 -16.459 4.147 1.00 95.75 112 ARG A C 1
ATOM 837 O O . ARG A 1 112 ? -12.185 -16.818 2.980 1.00 95.75 112 ARG A O 1
ATOM 844 N N . VAL A 1 113 ? -11.667 -15.298 4.548 1.00 95.50 113 VAL A N 1
ATOM 845 C CA . VAL A 1 113 ? -11.022 -14.348 3.623 1.00 95.50 113 VAL A CA 1
ATOM 846 C C . VAL A 1 113 ? -9.776 -14.979 3.014 1.00 95.50 113 VAL A C 1
ATOM 848 O O . VAL A 1 113 ? -9.629 -14.959 1.796 1.00 95.50 113 VAL A O 1
ATOM 851 N N . ALA A 1 114 ? -8.926 -15.587 3.847 1.00 95.75 114 ALA A N 1
ATOM 852 C CA . ALA A 1 114 ? -7.742 -16.304 3.391 1.00 95.75 114 ALA A CA 1
ATOM 853 C C . ALA A 1 114 ? -8.113 -17.417 2.401 1.00 95.75 114 ALA A C 1
ATOM 855 O O . ALA A 1 114 ? -7.578 -17.444 1.299 1.00 95.75 114 ALA A O 1
ATOM 856 N N . LEU A 1 115 ? -9.072 -18.282 2.754 1.00 97.50 115 LEU A N 1
ATOM 857 C CA . LEU A 1 115 ? -9.542 -19.367 1.891 1.00 97.50 115 LEU A CA 1
ATOM 858 C C . LEU A 1 115 ? -9.972 -18.843 0.516 1.00 97.50 115 LEU A C 1
ATOM 860 O O . LEU A 1 115 ? -9.483 -19.330 -0.497 1.00 97.50 115 LEU A O 1
ATOM 864 N N . TYR A 1 116 ? -10.862 -17.848 0.475 1.00 97.62 116 TYR A N 1
ATOM 865 C CA . TYR A 1 116 ? -11.373 -17.314 -0.788 1.00 97.62 116 TYR A CA 1
ATOM 866 C C . TYR A 1 116 ? -10.286 -16.636 -1.619 1.00 97.62 116 TYR A C 1
ATOM 868 O O . TYR A 1 116 ? -10.271 -16.792 -2.838 1.00 97.62 116 TYR A O 1
ATOM 876 N N . TRP A 1 117 ? -9.366 -15.912 -0.979 1.00 97.19 117 TRP A N 1
ATOM 877 C CA . TRP A 1 117 ? -8.286 -15.241 -1.692 1.00 97.19 117 TRP A CA 1
ATOM 878 C C . TRP A 1 117 ? -7.279 -16.247 -2.255 1.00 97.19 117 TRP A C 1
ATOM 880 O O . TRP A 1 117 ? -6.971 -16.182 -3.439 1.00 97.19 117 TRP A O 1
ATOM 890 N N . PHE A 1 118 ? -6.823 -17.224 -1.462 1.00 97.12 118 PHE A N 1
ATOM 891 C CA . PHE A 1 118 ? -5.892 -18.252 -1.944 1.00 97.12 118 PHE A CA 1
ATOM 892 C C . PHE A 1 118 ? -6.527 -19.161 -2.998 1.00 97.12 118 PHE A C 1
ATOM 894 O O . PHE A 1 118 ? -5.871 -19.475 -3.986 1.00 97.12 118 PHE A O 1
ATOM 901 N N . ALA A 1 119 ? -7.803 -19.531 -2.842 1.00 97.81 119 ALA A N 1
ATOM 902 C CA . ALA A 1 119 ? -8.527 -20.287 -3.862 1.00 97.81 119 ALA A CA 1
ATOM 903 C C . ALA A 1 119 ? -8.668 -19.484 -5.165 1.00 97.81 119 ALA A C 1
ATOM 905 O O . ALA A 1 119 ? -8.409 -20.014 -6.242 1.00 97.81 119 ALA A O 1
ATOM 906 N N . GLY A 1 120 ? -9.014 -18.196 -5.076 1.00 97.62 120 GLY A N 1
ATOM 907 C CA . GLY A 1 120 ? -9.085 -17.313 -6.240 1.00 97.62 120 GLY A CA 1
ATOM 908 C C . GLY A 1 120 ? -7.726 -17.110 -6.915 1.00 97.62 120 GLY A C 1
ATOM 909 O O . GLY A 1 120 ? -7.634 -17.183 -8.137 1.00 97.62 120 GLY A O 1
ATOM 910 N N . ALA A 1 121 ? -6.660 -16.924 -6.135 1.00 96.06 121 ALA A N 1
ATOM 911 C CA . ALA A 1 121 ? -5.299 -16.794 -6.646 1.00 96.06 121 ALA A CA 1
ATOM 912 C C . ALA A 1 121 ? -4.830 -18.081 -7.341 1.00 96.06 121 ALA A C 1
ATOM 914 O O . ALA A 1 121 ? -4.286 -18.019 -8.442 1.00 96.06 121 ALA A O 1
ATOM 915 N N . ALA A 1 122 ? -5.099 -19.244 -6.739 1.00 96.31 122 ALA A N 1
ATOM 916 C CA . ALA A 1 122 ? -4.811 -20.544 -7.335 1.00 96.31 122 ALA A CA 1
ATOM 917 C C . ALA A 1 122 ? -5.598 -20.757 -8.635 1.00 96.31 122 ALA A C 1
ATOM 919 O O . ALA A 1 122 ? -5.025 -21.209 -9.622 1.00 96.31 122 ALA A O 1
ATOM 920 N N . ALA A 1 123 ? -6.878 -20.373 -8.672 1.00 97.19 123 ALA A N 1
ATOM 921 C CA . ALA A 1 123 ? -7.689 -20.441 -9.883 1.00 97.19 123 ALA A CA 1
ATOM 922 C C . ALA A 1 123 ? -7.129 -19.538 -10.995 1.00 97.19 123 ALA A C 1
ATOM 924 O O . ALA A 1 123 ? -6.991 -19.988 -12.129 1.00 97.19 123 ALA A O 1
ATOM 925 N N . ILE A 1 124 ? -6.738 -18.298 -10.681 1.00 94.81 124 ILE A N 1
ATOM 926 C CA . ILE A 1 124 ? -6.110 -17.382 -11.648 1.00 94.81 124 ILE A CA 1
ATOM 927 C C . ILE A 1 124 ? -4.786 -17.955 -12.165 1.00 94.81 124 ILE A C 1
ATOM 929 O O . ILE A 1 124 ? -4.550 -17.943 -13.373 1.00 94.81 124 ILE A O 1
ATOM 933 N N . ALA A 1 125 ? -3.934 -18.479 -11.281 1.00 92.81 125 ALA A N 1
ATOM 934 C CA . ALA A 1 125 ? -2.667 -19.096 -11.668 1.00 92.81 125 ALA A CA 1
ATOM 935 C C . ALA A 1 125 ? -2.884 -20.330 -12.558 1.00 92.81 125 ALA A C 1
ATOM 937 O O . ALA A 1 125 ? -2.208 -20.477 -13.579 1.00 92.81 125 ALA A O 1
ATOM 938 N N . LEU A 1 126 ? -3.857 -21.183 -12.222 1.00 94.88 126 LEU A N 1
ATOM 939 C CA . LEU A 1 126 ? -4.226 -22.349 -13.022 1.00 94.88 126 LEU A CA 1
ATOM 940 C C . LEU A 1 126 ? -4.727 -21.928 -14.406 1.00 94.88 126 LEU A C 1
ATOM 942 O O . LEU A 1 126 ? -4.195 -22.397 -15.405 1.00 94.88 126 LEU A O 1
ATOM 946 N N . LEU A 1 127 ? -5.689 -21.005 -14.478 1.00 94.88 127 LEU A N 1
ATOM 947 C CA . LEU A 1 127 ? -6.228 -20.506 -15.746 1.00 94.88 127 LEU A CA 1
ATOM 948 C C . LEU A 1 127 ? -5.149 -19.835 -16.602 1.00 94.88 127 LEU A C 1
ATOM 950 O O . LEU A 1 127 ? -5.106 -20.058 -17.807 1.00 94.88 127 LEU A O 1
ATOM 954 N N . SER A 1 128 ? -4.241 -19.074 -15.986 1.00 91.38 128 SER A N 1
ATOM 955 C CA . SER A 1 128 ? -3.105 -18.458 -16.689 1.00 91.38 128 SER A CA 1
ATOM 956 C C . SER A 1 128 ? -2.146 -19.515 -17.241 1.00 91.38 128 SER A C 1
ATOM 958 O O . SER A 1 128 ? -1.653 -19.381 -18.356 1.00 91.38 128 SER A O 1
ATOM 960 N N . THR A 1 129 ? -1.924 -20.598 -16.491 1.00 93.25 129 THR A N 1
ATOM 961 C CA . THR A 1 129 ? -1.100 -21.737 -16.926 1.00 93.25 129 THR A CA 1
ATOM 962 C C . THR A 1 129 ? -1.765 -22.519 -18.049 1.00 93.25 129 THR A C 1
ATOM 964 O O . THR A 1 129 ? -1.094 -22.894 -18.998 1.00 93.25 129 THR A O 1
ATOM 967 N N . LEU A 1 130 ? -3.079 -22.720 -18.001 1.00 95.38 130 LEU A N 1
ATOM 968 C CA . LEU A 1 130 ? -3.809 -23.370 -19.089 1.00 95.38 130 LEU A CA 1
ATOM 969 C C . LEU A 1 130 ? -3.826 -22.507 -20.359 1.00 95.38 130 LEU A C 1
ATOM 971 O O . LEU A 1 130 ? -3.685 -23.037 -21.456 1.00 95.38 130 LEU A O 1
ATOM 975 N N . ALA A 1 131 ? -3.964 -21.186 -20.214 1.00 94.25 131 ALA A N 1
ATOM 976 C CA . ALA A 1 131 ? -3.978 -20.256 -21.340 1.00 94.25 131 ALA A CA 1
ATOM 977 C C . ALA A 1 131 ? -2.586 -20.038 -21.962 1.00 94.25 131 ALA A C 1
ATOM 979 O O . ALA A 1 131 ? -2.481 -19.838 -23.169 1.00 94.25 131 ALA A O 1
ATOM 980 N N . M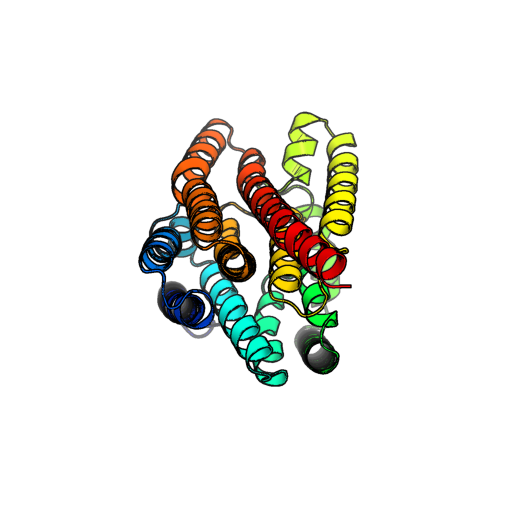ET A 1 132 ? -1.521 -20.058 -21.155 1.00 93.62 132 MET A N 1
ATOM 981 C CA . MET A 1 132 ? -0.149 -19.801 -21.605 1.00 93.62 132 MET A CA 1
ATOM 982 C C . MET A 1 132 ? 0.865 -20.678 -20.846 1.00 93.62 132 MET A C 1
ATOM 984 O O . MET A 1 132 ? 1.622 -20.156 -20.037 1.00 93.62 132 MET A O 1
ATOM 988 N N . PRO A 1 133 ? 0.951 -21.998 -21.091 1.00 93.44 133 PRO A N 1
ATOM 989 C CA . PRO A 1 133 ? 1.712 -22.948 -20.255 1.00 93.44 133 PRO A CA 1
ATOM 990 C C . PRO A 1 133 ? 3.178 -22.593 -19.960 1.00 93.44 133 PRO A C 1
ATOM 992 O O . PRO A 1 133 ? 3.719 -22.974 -18.925 1.00 93.44 133 PRO A O 1
ATOM 995 N N . TRP A 1 134 ? 3.820 -21.829 -20.841 1.00 91.44 134 TRP A N 1
ATOM 996 C CA . TRP A 1 134 ? 5.213 -21.388 -20.723 1.00 91.44 134 TRP A CA 1
ATOM 997 C C . TRP A 1 134 ? 5.398 -20.051 -19.981 1.00 91.44 134 TRP A C 1
ATOM 999 O O . TRP A 1 134 ? 6.518 -19.540 -19.904 1.00 91.44 134 TRP A O 1
ATOM 1009 N N . TRP A 1 135 ? 4.335 -19.440 -19.445 1.00 88.75 135 TRP A N 1
ATOM 1010 C CA . TRP A 1 135 ? 4.439 -18.139 -18.771 1.00 88.75 135 TRP A CA 1
ATOM 1011 C C . TRP A 1 135 ? 5.376 -18.197 -17.556 1.00 88.75 135 TRP A C 1
ATOM 1013 O O . TRP A 1 135 ? 6.110 -17.244 -17.306 1.00 88.75 135 TRP A O 1
ATOM 1023 N N . TRP A 1 136 ? 5.397 -19.324 -16.834 1.00 85.69 136 TRP A N 1
ATOM 1024 C CA . TRP A 1 136 ? 6.223 -19.492 -15.639 1.00 85.69 136 TRP A CA 1
ATOM 1025 C C . TRP A 1 136 ? 7.717 -19.519 -15.964 1.00 85.69 136 TRP A C 1
ATOM 1027 O O . TRP A 1 136 ? 8.500 -18.815 -15.328 1.00 85.69 136 TRP A O 1
ATOM 1037 N N . SER A 1 137 ? 8.121 -20.277 -16.989 1.00 88.88 137 SER A N 1
ATOM 1038 C CA . SER A 1 137 ? 9.517 -20.320 -17.434 1.00 88.88 137 SER A CA 1
ATOM 1039 C C . SER A 1 137 ? 9.966 -18.968 -17.984 1.00 88.88 137 SER A C 1
ATOM 1041 O O . SER A 1 137 ? 11.045 -18.502 -17.627 1.00 88.88 137 SER A O 1
ATOM 1043 N N . ALA A 1 138 ? 9.116 -18.302 -18.773 1.00 86.62 138 ALA A N 1
ATOM 1044 C CA . ALA A 1 138 ? 9.391 -16.960 -19.286 1.00 86.62 138 ALA A CA 1
ATOM 1045 C C . ALA A 1 138 ? 9.531 -15.924 -18.156 1.00 86.62 138 ALA A C 1
ATOM 1047 O O . ALA A 1 138 ? 10.408 -15.057 -18.192 1.00 86.62 138 ALA A O 1
ATOM 1048 N N . TRP A 1 139 ? 8.690 -16.024 -17.124 1.00 84.94 139 TRP A N 1
ATOM 1049 C CA . TRP A 1 139 ? 8.779 -15.171 -15.946 1.00 84.94 139 TRP A CA 1
ATOM 1050 C C . TRP A 1 139 ? 10.077 -15.428 -15.172 1.00 84.94 139 TRP A C 1
ATOM 1052 O O . TRP A 1 139 ? 10.804 -14.480 -14.882 1.00 84.94 139 TRP A O 1
ATOM 1062 N N . LEU A 1 140 ? 10.415 -16.692 -14.890 1.00 85.69 140 LEU A N 1
ATOM 1063 C CA . LEU A 1 140 ? 11.623 -17.063 -14.141 1.00 85.69 140 LEU A CA 1
ATOM 1064 C C . LEU A 1 140 ? 12.918 -16.657 -14.850 1.00 85.69 140 LEU A C 1
ATOM 1066 O O . LEU A 1 140 ? 13.887 -16.316 -14.175 1.00 85.69 140 LEU A O 1
ATOM 1070 N N . SER A 1 141 ? 12.946 -16.655 -16.183 1.00 84.31 141 SER A N 1
ATOM 1071 C CA . SER A 1 141 ? 14.119 -16.203 -16.935 1.00 84.31 141 SER A CA 1
ATOM 1072 C C . SER A 1 141 ? 14.261 -14.679 -16.969 1.00 84.31 141 SER A C 1
ATOM 1074 O O . SER A 1 141 ? 15.378 -14.171 -16.984 1.00 84.31 141 SER A O 1
ATOM 1076 N N . ALA A 1 142 ? 13.149 -13.936 -16.993 1.00 77.69 142 ALA A N 1
ATOM 1077 C CA . ALA A 1 142 ? 13.170 -12.490 -17.228 1.00 77.69 142 ALA A CA 1
ATOM 1078 C C . ALA A 1 142 ? 13.080 -11.642 -15.947 1.00 77.69 142 ALA A C 1
ATOM 1080 O O . ALA A 1 142 ? 13.615 -10.534 -15.886 1.00 77.69 142 ALA A O 1
ATOM 1081 N N . VAL A 1 143 ? 12.370 -12.119 -14.924 1.00 75.62 143 VAL A N 1
ATOM 1082 C CA . VAL A 1 143 ? 11.920 -11.278 -13.806 1.00 75.62 143 VAL A CA 1
ATOM 1083 C C . VAL A 1 143 ? 12.884 -11.283 -12.609 1.00 75.62 143 VAL A C 1
ATOM 1085 O O . VAL A 1 143 ? 13.237 -10.191 -12.161 1.00 75.62 143 VAL A O 1
ATOM 1088 N N . PRO A 1 144 ? 13.385 -12.424 -12.095 1.00 73.56 144 PRO A N 1
ATOM 1089 C CA . PRO A 1 144 ? 14.264 -12.440 -10.921 1.00 73.56 144 PRO A CA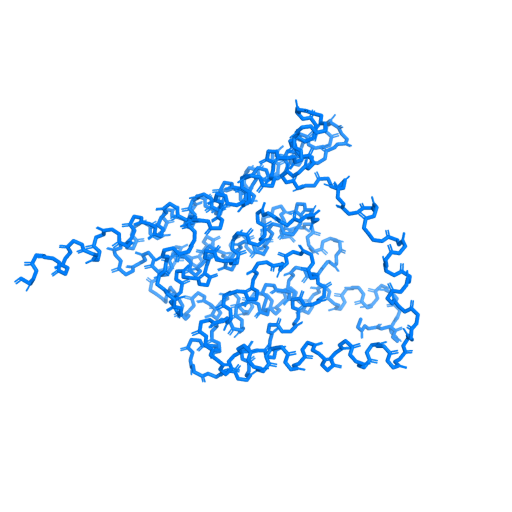 1
ATOM 1090 C C . PRO A 1 144 ? 15.533 -11.588 -11.076 1.00 73.56 144 PRO A C 1
ATOM 1092 O O . PRO A 1 144 ? 15.836 -10.773 -10.205 1.00 73.56 144 PRO A O 1
ATOM 1095 N N . ALA A 1 145 ? 16.234 -11.714 -12.209 1.00 66.69 145 ALA A N 1
ATOM 1096 C CA . ALA A 1 145 ? 17.470 -10.973 -12.476 1.00 66.69 145 ALA A CA 1
ATOM 1097 C C . ALA A 1 145 ? 17.235 -9.458 -12.614 1.00 66.69 145 ALA A C 1
ATOM 1099 O O . ALA A 1 145 ? 18.071 -8.654 -12.207 1.00 66.69 145 ALA A O 1
ATOM 1100 N N . GLY A 1 146 ? 16.082 -9.064 -13.163 1.00 63.53 146 GLY A N 1
ATOM 1101 C CA . GLY A 1 146 ? 15.767 -7.669 -13.451 1.00 63.53 146 GLY A CA 1
ATOM 1102 C C . GLY A 1 146 ? 15.153 -6.898 -12.286 1.00 63.53 146 GLY A C 1
ATOM 1103 O O . GLY A 1 146 ? 15.250 -5.677 -12.289 1.00 63.53 146 GLY A O 1
ATOM 1104 N N . ARG A 1 147 ? 14.499 -7.549 -11.312 1.00 66.88 147 ARG A N 1
ATOM 1105 C CA . ARG A 1 147 ? 13.663 -6.852 -10.310 1.00 66.88 147 ARG A CA 1
ATOM 1106 C C . ARG A 1 147 ? 14.377 -6.504 -9.003 1.00 66.88 147 ARG A C 1
ATOM 1108 O O . ARG A 1 147 ? 14.043 -5.476 -8.434 1.00 66.88 147 ARG A O 1
ATOM 1115 N N . LEU A 1 148 ? 15.403 -7.256 -8.595 1.00 58.16 148 LEU A N 1
ATOM 1116 C CA . LEU A 1 148 ? 16.190 -6.996 -7.372 1.00 58.16 148 LEU A CA 1
ATOM 1117 C C . LEU A 1 148 ? 17.189 -5.818 -7.487 1.00 58.16 148 LEU A C 1
ATOM 1119 O O . LEU A 1 148 ? 17.982 -5.583 -6.578 1.00 58.16 148 LEU A O 1
ATOM 1123 N N . ALA A 1 149 ? 17.182 -5.088 -8.606 1.00 59.75 149 ALA A N 1
ATOM 1124 C CA . ALA A 1 149 ? 18.112 -3.993 -8.901 1.00 59.75 149 ALA A CA 1
ATOM 1125 C C . ALA A 1 149 ? 17.398 -2.724 -9.418 1.00 59.75 149 ALA A C 1
ATOM 1127 O O . ALA A 1 149 ? 17.946 -1.995 -10.240 1.00 59.75 149 ALA A O 1
ATOM 1128 N N . GLN A 1 150 ? 16.151 -2.490 -8.991 1.00 69.50 150 GLN A N 1
ATOM 1129 C CA . GLN A 1 150 ? 15.253 -1.473 -9.569 1.00 69.50 150 GLN A CA 1
ATOM 1130 C C . GLN A 1 150 ? 14.999 -0.289 -8.627 1.00 69.50 150 GLN A C 1
ATOM 1132 O O . GLN A 1 150 ? 15.195 -0.410 -7.413 1.00 69.50 150 GLN A O 1
ATOM 1137 N N . PRO A 1 151 ? 14.619 0.882 -9.165 1.00 76.94 151 PRO A N 1
ATOM 1138 C CA . PRO A 1 151 ? 15.243 2.103 -8.705 1.00 76.94 151 PRO A CA 1
ATOM 1139 C C . PRO A 1 151 ? 14.584 2.767 -7.506 1.00 76.94 151 PRO A C 1
ATOM 1141 O O . PRO A 1 151 ? 15.231 3.655 -7.007 1.00 76.94 151 PRO A O 1
ATOM 1144 N N . ALA A 1 152 ? 13.434 2.361 -6.958 1.00 87.88 152 ALA A N 1
ATOM 1145 C CA . ALA A 1 152 ? 12.876 3.006 -5.752 1.00 87.88 152 ALA A CA 1
ATOM 1146 C C . ALA A 1 152 ? 12.713 2.066 -4.542 1.00 87.88 152 ALA A C 1
ATOM 1148 O O . ALA A 1 152 ? 11.853 2.287 -3.701 1.00 87.88 152 ALA A O 1
ATOM 1149 N N . THR A 1 153 ? 13.536 1.019 -4.426 1.00 92.62 153 THR A N 1
ATOM 1150 C CA . THR A 1 153 ? 13.442 0.046 -3.318 1.00 92.62 153 THR A CA 1
ATOM 1151 C C . THR A 1 153 ? 14.491 0.287 -2.230 1.00 92.62 153 THR A C 1
ATOM 1153 O O . THR A 1 153 ? 15.596 0.759 -2.516 1.00 92.62 153 THR A O 1
ATOM 1156 N N . LEU A 1 154 ? 14.191 -0.117 -0.986 1.00 93.81 154 LEU A N 1
ATOM 1157 C CA . LEU A 1 154 ? 15.163 -0.121 0.120 1.00 93.81 154 LEU A CA 1
ATOM 1158 C C . LEU A 1 154 ? 16.447 -0.876 -0.257 1.00 93.81 154 LEU A C 1
ATOM 1160 O O . LEU A 1 154 ? 17.549 -0.442 0.070 1.00 93.81 154 LEU A O 1
ATOM 1164 N N . TYR A 1 155 ? 16.308 -2.004 -0.952 1.00 92.00 155 TYR A N 1
ATOM 1165 C CA . TYR A 1 155 ? 17.435 -2.845 -1.349 1.00 92.00 155 TYR A CA 1
ATOM 1166 C C . TYR A 1 155 ? 18.367 -2.116 -2.317 1.00 92.00 155 TYR A C 1
ATOM 1168 O O . TYR A 1 155 ? 19.583 -2.159 -2.141 1.00 92.00 155 TYR A O 1
ATOM 1176 N N . SER A 1 156 ? 17.811 -1.396 -3.294 1.00 91.00 156 SER A N 1
ATOM 1177 C CA . SER A 1 156 ? 18.598 -0.584 -4.225 1.00 91.00 156 SER A CA 1
ATOM 1178 C C . SER A 1 156 ? 19.231 0.627 -3.543 1.00 91.00 156 SER A C 1
ATOM 1180 O O . SER A 1 156 ? 20.396 0.918 -3.804 1.00 91.00 156 SER A O 1
ATOM 1182 N N . LEU A 1 157 ? 18.514 1.292 -2.628 1.00 93.25 157 LEU A N 1
ATOM 1183 C CA . LEU A 1 157 ? 19.066 2.368 -1.798 1.00 93.25 157 LEU A CA 1
ATOM 1184 C C . LEU A 1 157 ? 20.284 1.897 -1.004 1.00 93.25 157 LEU A C 1
ATOM 1186 O O . LEU A 1 157 ? 21.352 2.498 -1.078 1.00 93.25 157 LEU A O 1
ATOM 1190 N N . LEU A 1 158 ? 20.139 0.806 -0.257 1.00 94.19 158 LEU A N 1
ATOM 1191 C CA . LEU A 1 158 ? 21.224 0.290 0.566 1.00 94.19 158 LEU A CA 1
ATOM 1192 C C . LEU A 1 158 ? 22.355 -0.284 -0.277 1.00 94.19 158 LEU A C 1
ATOM 1194 O O . LEU A 1 158 ? 23.510 -0.175 0.123 1.00 94.19 158 LEU A O 1
ATOM 1198 N N . ARG A 1 159 ? 22.059 -0.853 -1.448 1.00 91.62 159 ARG A N 1
ATOM 1199 C CA . ARG A 1 159 ? 23.094 -1.278 -2.392 1.00 91.62 159 ARG A CA 1
ATOM 1200 C C . ARG A 1 159 ? 23.908 -0.098 -2.916 1.00 91.62 159 ARG A C 1
ATOM 1202 O O . ARG A 1 159 ? 25.125 -0.216 -3.013 1.00 91.62 159 ARG A O 1
ATOM 1209 N N . ASP A 1 160 ? 23.262 1.024 -3.227 1.00 91.31 160 ASP A N 1
ATOM 1210 C CA . ASP A 1 160 ? 23.950 2.254 -3.636 1.00 91.31 160 ASP A CA 1
ATOM 1211 C C . ASP A 1 160 ? 24.852 2.803 -2.515 1.00 91.31 160 ASP A C 1
ATOM 1213 O O . ASP A 1 160 ? 25.920 3.336 -2.802 1.00 91.31 160 ASP A O 1
ATOM 1217 N N . LEU A 1 161 ? 24.440 2.669 -1.249 1.00 93.19 161 LEU A N 1
ATOM 1218 C CA . LEU A 1 161 ? 25.172 3.207 -0.095 1.00 93.19 161 LEU A CA 1
ATOM 1219 C C . LEU A 1 161 ? 26.273 2.273 0.435 1.00 93.19 161 LEU A C 1
ATOM 1221 O O . LEU A 1 161 ? 27.308 2.748 0.891 1.00 93.19 161 LEU A O 1
ATOM 1225 N N . LEU A 1 162 ? 26.041 0.958 0.416 1.00 94.81 162 LEU A N 1
ATOM 1226 C CA . LEU A 1 162 ? 26.849 -0.050 1.120 1.00 94.81 162 LEU A CA 1
ATOM 1227 C C . LEU A 1 162 ? 27.343 -1.184 0.201 1.00 94.81 162 LEU A C 1
ATOM 1229 O O . LEU A 1 162 ? 27.900 -2.176 0.676 1.00 94.81 162 LEU A O 1
ATOM 1233 N N . GLY A 1 163 ? 27.109 -1.098 -1.110 1.00 90.75 163 GLY A N 1
ATOM 1234 C CA . GLY A 1 163 ? 27.436 -2.166 -2.055 1.00 90.75 163 GLY A CA 1
ATOM 1235 C C . GLY A 1 163 ? 26.626 -3.446 -1.808 1.00 90.75 163 GLY A C 1
ATOM 1236 O O . GLY A 1 163 ? 25.477 -3.409 -1.371 1.00 90.75 163 GLY A O 1
ATOM 1237 N N . GLY A 1 164 ? 27.213 -4.618 -2.079 1.00 87.69 164 GLY A N 1
ATOM 1238 C CA . GLY A 1 164 ? 26.523 -5.910 -1.927 1.00 87.69 164 GLY A CA 1
ATOM 1239 C C . GLY A 1 164 ? 25.996 -6.180 -0.509 1.00 87.69 164 GLY A C 1
ATOM 1240 O O . GLY A 1 164 ? 24.916 -6.751 -0.356 1.00 87.69 164 GLY A O 1
ATOM 1241 N N . ALA A 1 165 ? 26.698 -5.697 0.524 1.00 92.62 165 ALA A N 1
ATOM 1242 C CA . ALA A 1 165 ? 26.279 -5.824 1.921 1.00 92.62 165 ALA A CA 1
ATOM 1243 C C . ALA A 1 165 ? 24.946 -5.108 2.210 1.00 92.62 165 ALA A C 1
ATOM 1245 O O . ALA A 1 165 ? 24.180 -5.546 3.069 1.00 92.62 165 ALA A O 1
ATOM 1246 N N . GLY A 1 166 ? 24.620 -4.056 1.451 1.00 92.19 166 GLY A N 1
ATOM 1247 C CA . GLY A 1 166 ? 23.367 -3.319 1.591 1.00 92.19 166 GLY A CA 1
ATOM 1248 C C . GLY A 1 166 ? 22.115 -4.173 1.383 1.00 92.19 166 GLY A C 1
ATOM 1249 O O . GLY A 1 166 ? 21.106 -3.954 2.050 1.00 92.19 166 GLY A O 1
ATOM 1250 N N . ILE A 1 167 ? 22.184 -5.202 0.532 1.00 89.31 167 ILE A N 1
ATOM 1251 C CA . ILE A 1 167 ? 21.062 -6.131 0.322 1.00 89.31 167 ILE A CA 1
ATOM 1252 C C . ILE A 1 167 ? 20.791 -6.934 1.599 1.00 89.31 167 ILE A C 1
ATOM 1254 O O . ILE A 1 167 ? 19.640 -7.040 2.023 1.00 89.31 167 ILE A O 1
ATOM 1258 N N . ALA A 1 168 ? 21.842 -7.450 2.245 1.00 92.19 168 ALA A N 1
ATOM 1259 C CA . ALA A 1 168 ? 21.715 -8.190 3.499 1.00 92.19 168 ALA A CA 1
ATOM 1260 C C . ALA A 1 168 ? 21.138 -7.305 4.616 1.00 92.19 168 ALA A C 1
ATOM 1262 O O . ALA A 1 168 ? 20.242 -7.737 5.342 1.00 92.19 168 ALA A O 1
ATOM 1263 N N . VAL A 1 169 ? 21.574 -6.042 4.695 1.00 95.56 169 VAL A N 1
ATOM 1264 C CA . VAL A 1 169 ? 20.998 -5.051 5.621 1.00 95.56 169 VAL A CA 1
ATOM 1265 C C . VAL A 1 169 ? 19.516 -4.811 5.317 1.00 95.56 169 VAL A C 1
ATOM 1267 O O . VAL A 1 169 ? 18.702 -4.799 6.236 1.00 95.56 169 VAL A O 1
ATOM 1270 N N . GLY A 1 170 ? 19.131 -4.691 4.044 1.00 94.06 170 GLY A N 1
ATOM 1271 C CA . GLY A 1 170 ? 17.729 -4.539 3.646 1.00 94.06 170 GLY A CA 1
ATOM 1272 C C . GLY A 1 170 ? 16.858 -5.727 4.062 1.00 94.06 170 GLY A C 1
ATOM 1273 O O . GLY A 1 170 ? 15.746 -5.535 4.552 1.00 94.06 170 GLY A O 1
ATOM 1274 N N . ILE A 1 171 ? 17.372 -6.954 3.932 1.00 93.50 171 ILE A N 1
ATOM 1275 C CA . ILE A 1 171 ? 16.687 -8.173 4.394 1.00 93.50 171 ILE A CA 1
ATOM 1276 C C . ILE A 1 171 ? 16.540 -8.163 5.921 1.00 93.50 171 ILE A C 1
ATOM 1278 O O . ILE A 1 171 ? 15.455 -8.443 6.432 1.00 93.50 171 ILE A O 1
ATOM 1282 N N . ALA A 1 172 ? 17.596 -7.795 6.653 1.00 96.62 172 ALA A N 1
ATOM 1283 C CA . ALA A 1 172 ? 17.544 -7.684 8.108 1.00 96.62 172 ALA A CA 1
ATOM 1284 C C . ALA A 1 172 ? 16.510 -6.638 8.562 1.00 96.62 172 ALA A C 1
ATOM 1286 O O . ALA A 1 172 ? 15.707 -6.910 9.453 1.00 96.62 172 ALA A O 1
ATOM 1287 N N . LEU A 1 173 ? 16.458 -5.474 7.907 1.00 97.38 173 LEU A N 1
ATOM 1288 C CA . LEU A 1 173 ? 15.454 -4.444 8.186 1.00 97.38 173 LEU A CA 1
ATOM 1289 C C . LEU A 1 173 ? 14.032 -4.908 7.852 1.00 97.38 173 LEU A C 1
ATOM 1291 O O . LEU A 1 173 ? 13.113 -4.596 8.606 1.00 97.38 173 LEU A O 1
ATOM 1295 N N . ALA A 1 174 ? 13.840 -5.687 6.784 1.00 96.56 174 ALA A N 1
ATOM 1296 C CA . ALA A 1 174 ? 12.542 -6.287 6.477 1.00 96.56 174 ALA A CA 1
ATOM 1297 C C . ALA A 1 174 ? 12.098 -7.257 7.585 1.00 96.56 174 ALA A C 1
ATOM 1299 O O . ALA A 1 174 ? 10.941 -7.225 8.008 1.00 96.56 174 ALA A O 1
ATOM 1300 N N . ALA A 1 175 ? 13.022 -8.066 8.116 1.00 97.56 175 ALA A N 1
ATOM 1301 C CA . ALA A 1 175 ? 12.750 -8.940 9.255 1.00 97.56 175 ALA A CA 1
ATOM 1302 C C . ALA A 1 175 ? 12.383 -8.137 10.516 1.00 97.56 175 ALA A C 1
ATOM 1304 O O . ALA A 1 175 ? 11.394 -8.457 11.176 1.00 97.56 175 ALA A O 1
ATOM 1305 N N . VAL A 1 176 ? 13.101 -7.049 10.815 1.00 97.88 176 VAL A N 1
ATOM 1306 C CA . VAL A 1 176 ? 12.739 -6.121 11.905 1.00 97.88 176 VAL A CA 1
ATOM 1307 C C . VAL A 1 176 ? 11.356 -5.507 11.670 1.00 97.88 176 VAL A C 1
ATOM 1309 O O . VAL A 1 176 ? 10.542 -5.447 12.592 1.00 97.88 176 VAL A O 1
ATOM 1312 N N . GLY A 1 177 ? 11.047 -5.119 10.431 1.00 97.81 177 GLY A N 1
ATOM 1313 C CA . GLY A 1 177 ? 9.720 -4.659 10.034 1.00 97.81 177 GLY A CA 1
ATOM 1314 C C . GLY A 1 177 ? 8.645 -5.691 10.378 1.00 97.81 177 GLY A C 1
ATOM 1315 O O . GLY A 1 177 ? 7.654 -5.351 11.024 1.00 97.81 177 GLY A O 1
ATOM 1316 N N . VAL A 1 178 ? 8.863 -6.965 10.039 1.00 97.94 178 VAL A N 1
ATOM 1317 C CA . VAL A 1 178 ? 7.929 -8.058 10.363 1.00 97.94 178 VAL A CA 1
ATOM 1318 C C . VAL A 1 178 ? 7.731 -8.170 11.873 1.00 97.94 178 VAL A C 1
ATOM 1320 O O . VAL A 1 178 ? 6.591 -8.175 12.347 1.00 97.94 178 VAL A O 1
ATOM 1323 N N . LEU A 1 179 ? 8.826 -8.188 12.636 1.00 97.88 179 LEU A N 1
ATOM 1324 C CA . LEU A 1 179 ? 8.791 -8.248 14.099 1.00 97.88 179 LEU A CA 1
ATOM 1325 C C . LEU A 1 179 ? 8.052 -7.054 14.719 1.00 97.88 179 LEU A C 1
ATOM 1327 O O . LEU A 1 179 ? 7.407 -7.211 15.752 1.00 97.88 179 LEU A O 1
ATOM 1331 N N . SER A 1 180 ? 8.082 -5.884 14.078 1.00 97.75 180 SER A N 1
ATOM 1332 C CA . SER A 1 180 ? 7.360 -4.696 14.546 1.00 97.75 180 SER A CA 1
ATOM 1333 C C . SER A 1 180 ? 5.843 -4.764 14.311 1.00 97.75 180 SER A C 1
ATOM 1335 O O . SER A 1 180 ? 5.077 -4.153 15.055 1.00 97.75 180 SER A O 1
ATOM 1337 N N . VAL A 1 181 ? 5.379 -5.520 13.310 1.00 97.75 181 VAL A N 1
ATOM 1338 C CA . VAL A 1 181 ? 3.950 -5.641 12.959 1.00 97.75 181 VAL A CA 1
ATOM 1339 C C . VAL A 1 181 ? 3.286 -6.820 13.672 1.00 97.75 181 VAL A C 1
ATOM 1341 O O . VAL A 1 181 ? 2.116 -6.725 14.048 1.00 97.75 181 VAL A O 1
ATOM 1344 N N . LEU A 1 182 ? 4.021 -7.915 13.898 1.00 96.12 182 LEU A N 1
ATOM 1345 C CA . LEU A 1 182 ? 3.519 -9.141 14.534 1.00 96.12 182 LEU A CA 1
ATOM 1346 C C . LEU A 1 182 ? 2.750 -8.934 15.850 1.00 96.12 182 LEU A C 1
ATOM 1348 O O . LEU A 1 182 ? 1.767 -9.649 16.059 1.00 96.12 182 LEU A O 1
ATOM 1352 N N . PRO A 1 183 ? 3.132 -7.993 16.733 1.00 95.25 183 PRO A N 1
ATOM 1353 C CA . PRO A 1 183 ? 2.410 -7.791 17.977 1.00 95.25 183 PRO A CA 1
ATOM 1354 C C . PRO A 1 183 ? 1.015 -7.190 17.773 1.00 95.25 183 PRO A C 1
ATOM 1356 O O . PRO A 1 183 ? 0.182 -7.324 18.667 1.00 95.25 183 PRO A O 1
ATOM 1359 N N . LEU A 1 184 ? 0.732 -6.511 16.655 1.00 95.12 184 LEU A N 1
ATOM 1360 C CA . LEU A 1 184 ? -0.547 -5.826 16.454 1.00 95.12 184 LEU A CA 1
ATOM 1361 C C . LEU A 1 184 ? -1.740 -6.807 16.528 1.00 95.12 184 LEU A C 1
ATOM 1363 O O . LEU A 1 184 ? -1.624 -7.948 16.077 1.00 95.12 184 LEU A O 1
ATOM 1367 N N . PRO A 1 185 ? -2.914 -6.393 17.049 1.00 92.94 185 PRO A N 1
ATOM 1368 C CA . PRO A 1 185 ? -4.032 -7.314 17.261 1.00 92.94 185 PRO A CA 1
ATOM 1369 C C . PRO A 1 185 ? -4.533 -7.936 15.951 1.00 92.94 185 PRO A C 1
ATOM 1371 O O . PRO A 1 185 ? -5.036 -7.224 15.075 1.00 92.94 185 PRO A O 1
ATOM 1374 N N . ARG A 1 186 ? -4.423 -9.263 15.810 1.00 93.00 186 ARG A N 1
ATOM 1375 C CA . ARG A 1 186 ? -4.847 -9.987 14.600 1.00 93.00 186 ARG A CA 1
ATOM 1376 C C . ARG A 1 186 ? -6.308 -9.687 14.254 1.00 93.00 186 ARG A C 1
ATOM 1378 O O . ARG A 1 186 ? -7.182 -9.694 15.110 1.00 93.00 186 ARG A O 1
ATOM 1385 N N . GLY A 1 187 ? -6.570 -9.410 12.977 1.00 89.06 187 GLY A N 1
ATOM 1386 C CA . GLY A 1 187 ? -7.921 -9.135 12.458 1.00 89.06 187 GLY A CA 1
ATOM 1387 C C . GLY A 1 187 ? -8.403 -7.698 12.634 1.00 89.06 187 GLY A C 1
ATOM 1388 O O . GLY A 1 187 ? -9.420 -7.323 12.041 1.00 89.06 187 GLY A O 1
ATOM 1389 N N . SER A 1 188 ? -7.654 -6.876 13.370 1.00 92.69 188 SER A N 1
ATOM 1390 C CA . SER A 1 188 ? -7.934 -5.449 13.525 1.00 92.69 188 SER A CA 1
ATOM 1391 C C . SER A 1 188 ? -7.528 -4.622 12.297 1.00 92.69 188 SER A C 1
ATOM 1393 O O . SER A 1 188 ? -6.786 -5.070 11.420 1.00 92.69 188 SER A O 1
ATOM 1395 N N . ASP A 1 189 ? -7.991 -3.370 12.263 1.00 94.44 189 ASP A N 1
ATOM 1396 C CA . ASP A 1 189 ? -7.540 -2.372 11.286 1.00 94.44 189 ASP A CA 1
ATOM 1397 C C . ASP A 1 189 ? -6.033 -2.087 11.422 1.00 94.44 189 ASP A C 1
ATOM 1399 O O . ASP A 1 189 ? -5.352 -1.946 10.411 1.00 94.44 189 ASP A O 1
ATOM 1403 N N . ALA A 1 190 ? -5.485 -2.114 12.645 1.00 96.19 190 ALA A N 1
ATOM 1404 C CA . ALA A 1 190 ? -4.051 -1.948 12.890 1.00 96.19 190 ALA A CA 1
ATOM 1405 C C . ALA A 1 190 ? -3.223 -3.063 12.230 1.00 96.19 190 ALA A C 1
ATOM 1407 O O . ALA A 1 190 ? -2.241 -2.778 11.551 1.00 96.19 190 ALA A O 1
ATOM 1408 N N . TRP A 1 191 ? -3.655 -4.323 12.367 1.00 96.25 191 TRP A N 1
ATOM 1409 C CA . TRP A 1 191 ? -3.013 -5.469 11.709 1.00 96.25 191 TRP A CA 1
ATOM 1410 C C . TRP A 1 191 ? -2.997 -5.307 10.190 1.00 96.25 191 TRP A C 1
ATOM 1412 O O . TRP A 1 191 ? -1.951 -5.445 9.561 1.00 96.25 191 TRP A O 1
ATOM 1422 N N . ARG A 1 192 ? -4.145 -4.959 9.594 1.00 95.94 192 ARG A N 1
ATOM 1423 C CA . ARG A 1 192 ? -4.243 -4.731 8.145 1.00 95.94 192 ARG A CA 1
ATOM 1424 C C . ARG A 1 192 ? -3.334 -3.593 7.687 1.00 95.94 192 ARG A C 1
ATOM 1426 O O . ARG A 1 192 ? -2.588 -3.780 6.732 1.00 95.94 192 ARG A O 1
ATOM 1433 N N . ALA A 1 193 ? -3.371 -2.450 8.368 1.00 97.69 193 ALA A N 1
ATOM 1434 C CA . ALA A 1 193 ? -2.538 -1.304 8.023 1.00 97.69 193 ALA A CA 1
ATOM 1435 C C . ALA A 1 193 ? -1.042 -1.629 8.112 1.00 97.69 193 ALA A C 1
ATOM 1437 O O . ALA A 1 193 ? -0.316 -1.313 7.176 1.00 97.69 193 ALA A O 1
ATOM 1438 N N . GLY A 1 194 ? -0.603 -2.300 9.184 1.00 98.19 194 GLY A N 1
ATOM 1439 C CA . GLY A 1 194 ? 0.800 -2.662 9.391 1.00 98.19 194 GLY A CA 1
ATOM 1440 C C . GLY A 1 194 ? 1.345 -3.615 8.325 1.00 98.19 194 GLY A C 1
ATOM 1441 O O . GLY A 1 194 ? 2.413 -3.368 7.776 1.00 98.19 194 GLY A O 1
ATOM 1442 N N . TRP A 1 195 ? 0.607 -4.673 7.973 1.00 98.12 195 TRP A N 1
ATOM 1443 C CA . TRP A 1 195 ? 1.048 -5.605 6.923 1.00 98.12 195 TRP A CA 1
ATOM 1444 C C . TRP A 1 195 ? 1.024 -4.986 5.525 1.00 98.12 195 TRP A C 1
ATOM 1446 O O . TRP A 1 195 ? 1.909 -5.267 4.719 1.00 98.12 195 TRP A O 1
ATOM 1456 N N . LEU A 1 196 ? 0.036 -4.136 5.232 1.00 97.69 196 LEU A N 1
ATOM 1457 C CA . LEU A 1 196 ? -0.042 -3.429 3.954 1.00 97.69 196 LEU A CA 1
ATOM 1458 C C . LEU A 1 196 ? 1.092 -2.407 3.799 1.00 97.69 196 LEU A C 1
ATOM 1460 O O . LEU A 1 196 ? 1.729 -2.382 2.749 1.00 97.69 196 LEU A O 1
ATOM 1464 N N . SER A 1 197 ? 1.378 -1.598 4.827 1.00 98.38 197 SER A N 1
ATOM 1465 C CA . SER A 1 197 ? 2.489 -0.639 4.774 1.00 98.38 197 SER A CA 1
ATOM 1466 C C . SER A 1 197 ? 3.847 -1.335 4.728 1.00 98.38 197 SER A C 1
ATOM 1468 O O . SER A 1 197 ? 4.704 -0.906 3.962 1.00 98.38 197 SER A O 1
ATOM 1470 N N . LEU A 1 198 ? 4.028 -2.432 5.475 1.00 98.38 198 LEU A N 1
ATOM 1471 C CA . LEU A 1 198 ? 5.240 -3.253 5.412 1.00 98.38 198 LEU A CA 1
ATOM 1472 C C . LEU A 1 198 ? 5.466 -3.797 4.006 1.00 98.38 198 LEU A C 1
ATOM 1474 O O . LEU A 1 198 ? 6.576 -3.729 3.488 1.00 98.38 198 LEU A O 1
ATOM 1478 N N . SER A 1 199 ? 4.412 -4.334 3.390 1.00 97.50 199 SER A N 1
ATOM 1479 C CA . SER A 1 199 ? 4.520 -4.928 2.062 1.00 97.50 199 SER A CA 1
ATOM 1480 C C . SER A 1 199 ? 4.990 -3.922 1.017 1.00 97.50 199 SER A C 1
ATOM 1482 O O . SER A 1 199 ? 5.817 -4.275 0.186 1.00 97.50 199 SER A O 1
ATOM 1484 N N . LEU A 1 200 ? 4.481 -2.690 1.084 1.00 97.12 200 LEU A N 1
ATOM 1485 C CA . LEU A 1 200 ? 4.882 -1.617 0.179 1.00 97.12 200 LEU A CA 1
ATOM 1486 C C . LEU A 1 200 ? 6.311 -1.151 0.491 1.00 97.12 200 LEU A C 1
ATOM 1488 O O . LEU A 1 200 ? 7.151 -1.154 -0.393 1.00 97.12 200 LEU A O 1
ATOM 1492 N N . ALA A 1 201 ? 6.633 -0.874 1.758 1.00 97.19 201 ALA A N 1
ATOM 1493 C CA . ALA A 1 201 ? 7.948 -0.354 2.144 1.00 97.19 201 ALA A CA 1
ATOM 1494 C C . ALA A 1 201 ? 9.126 -1.308 1.923 1.00 97.19 201 ALA A C 1
ATOM 1496 O O . ALA A 1 201 ? 10.259 -0.859 1.744 1.00 97.19 201 ALA A O 1
ATOM 1497 N N . PHE A 1 202 ? 8.865 -2.612 1.932 1.00 95.50 202 PHE A N 1
ATOM 1498 C CA . PHE A 1 202 ? 9.872 -3.646 1.706 1.00 95.50 202 PHE A CA 1
ATOM 1499 C C . PHE A 1 202 ? 9.614 -4.427 0.416 1.00 95.50 202 PHE A C 1
ATOM 1501 O O . PHE A 1 202 ? 10.089 -5.555 0.264 1.00 95.50 202 PHE A O 1
ATOM 1508 N N . ALA A 1 203 ? 8.874 -3.843 -0.530 1.00 93.62 203 ALA A N 1
ATOM 1509 C CA . ALA A 1 203 ? 8.696 -4.444 -1.837 1.00 93.62 203 ALA A CA 1
ATOM 1510 C C . ALA A 1 203 ? 10.066 -4.591 -2.533 1.00 93.62 203 ALA A C 1
ATOM 1512 O O . ALA A 1 203 ? 10.818 -3.619 -2.648 1.00 93.62 203 ALA A O 1
ATOM 1513 N N . PRO A 1 204 ? 10.418 -5.781 -3.056 1.00 89.56 204 PRO A N 1
ATOM 1514 C CA . PRO A 1 204 ? 11.656 -5.971 -3.811 1.00 89.56 204 PRO A CA 1
ATOM 1515 C C . PRO A 1 204 ? 11.632 -5.279 -5.177 1.00 89.56 204 PRO A C 1
ATOM 1517 O O . PRO A 1 204 ? 12.636 -5.295 -5.880 1.00 89.56 204 PRO A O 1
ATOM 1520 N N . TYR A 1 205 ? 10.499 -4.698 -5.574 1.00 88.38 205 TYR A N 1
ATOM 1521 C CA . TYR A 1 205 ? 10.363 -3.913 -6.791 1.00 88.38 205 TYR A CA 1
ATOM 1522 C C . TYR A 1 205 ? 9.259 -2.875 -6.626 1.00 88.38 205 TYR A C 1
ATOM 1524 O O . TYR A 1 205 ? 8.098 -3.237 -6.441 1.00 88.38 205 TYR A O 1
ATOM 1532 N N . GLU A 1 206 ? 9.631 -1.608 -6.760 1.00 91.00 206 GLU A N 1
ATOM 1533 C CA . GLU A 1 206 ? 8.765 -0.446 -6.588 1.00 91.00 206 GLU A CA 1
ATOM 1534 C C . GLU A 1 206 ? 9.324 0.734 -7.403 1.00 91.00 206 GLU A C 1
ATOM 1536 O O . GLU A 1 206 ? 10.529 0.794 -7.680 1.00 91.00 206 GLU A O 1
ATOM 1541 N N . TRP A 1 207 ? 8.439 1.650 -7.797 1.00 91.75 207 TRP A N 1
ATOM 1542 C CA . TRP A 1 207 ? 8.743 2.958 -8.395 1.00 91.75 207 TRP A CA 1
ATOM 1543 C C . TRP A 1 207 ? 8.022 4.054 -7.607 1.00 91.75 207 TRP A C 1
ATOM 1545 O O . TRP A 1 207 ? 7.007 3.762 -6.974 1.00 91.75 207 TRP A O 1
ATOM 1555 N N . ALA A 1 208 ? 8.435 5.325 -7.696 1.00 92.56 208 ALA A N 1
ATOM 1556 C CA . ALA A 1 208 ? 7.801 6.377 -6.889 1.00 92.56 208 ALA A CA 1
ATOM 1557 C C . ALA A 1 208 ? 6.296 6.552 -7.140 1.00 92.56 208 ALA A C 1
ATOM 1559 O O . ALA A 1 208 ? 5.577 7.016 -6.256 1.00 92.56 208 ALA A O 1
ATOM 1560 N N . TYR A 1 209 ? 5.785 6.171 -8.314 1.00 93.44 209 TYR A N 1
ATOM 1561 C CA . TYR A 1 209 ? 4.341 6.185 -8.553 1.00 93.44 209 TYR A CA 1
ATOM 1562 C C . TYR A 1 209 ? 3.594 5.164 -7.681 1.00 93.44 209 TYR A C 1
ATOM 1564 O O . TYR A 1 209 ? 2.449 5.408 -7.300 1.00 93.44 209 TYR A O 1
ATOM 1572 N N . ASP A 1 210 ? 4.213 4.038 -7.318 1.00 96.00 210 ASP A N 1
ATOM 1573 C CA . ASP A 1 210 ? 3.592 2.994 -6.495 1.00 96.00 210 ASP A CA 1
ATOM 1574 C C . ASP A 1 210 ? 3.404 3.448 -5.035 1.00 96.00 210 ASP A C 1
ATOM 1576 O O . ASP A 1 210 ? 2.473 2.978 -4.378 1.00 96.00 210 ASP A O 1
ATOM 1580 N N . HIS A 1 211 ? 4.142 4.470 -4.575 1.00 96.69 211 HIS A N 1
ATOM 1581 C CA . HIS A 1 211 ? 3.947 5.093 -3.254 1.00 96.69 211 HIS A CA 1
ATOM 1582 C C . HIS A 1 211 ? 2.522 5.636 -3.0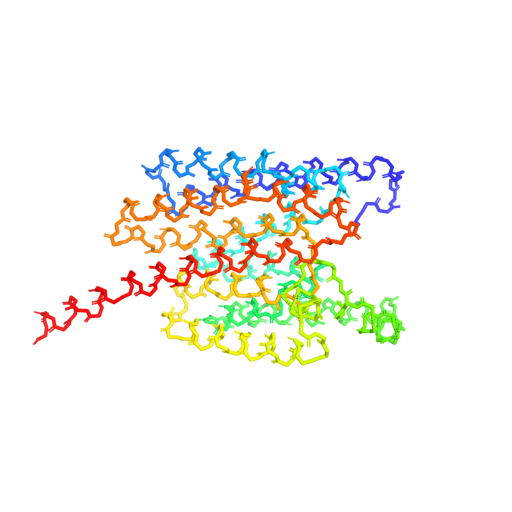56 1.00 96.69 211 HIS A C 1
ATOM 1584 O O . HIS A 1 211 ? 2.068 5.803 -1.925 1.00 96.69 211 HIS A O 1
ATOM 1590 N N . TYR A 1 212 ? 1.784 5.871 -4.147 1.00 97.81 212 TYR A N 1
ATOM 1591 C CA . TYR A 1 212 ? 0.356 6.189 -4.121 1.00 97.81 212 TYR A CA 1
ATOM 1592 C C . TYR A 1 212 ? -0.461 5.186 -3.285 1.00 97.81 212 TYR A C 1
ATOM 1594 O O . TYR A 1 212 ? -1.415 5.554 -2.597 1.00 97.81 212 TYR A O 1
ATOM 1602 N N . LEU A 1 213 ? -0.061 3.912 -3.292 1.00 98.31 213 LEU A N 1
ATOM 1603 C CA . LEU A 1 213 ? -0.748 2.827 -2.594 1.00 98.31 213 LEU A CA 1
ATOM 1604 C C . LEU A 1 213 ? -0.651 2.931 -1.069 1.00 98.31 213 LEU A C 1
ATOM 1606 O O . LEU A 1 213 ? -1.481 2.342 -0.376 1.00 98.31 213 LEU A O 1
ATOM 1610 N N . LEU A 1 214 ? 0.291 3.720 -0.538 1.00 98.38 214 LEU A N 1
ATOM 1611 C CA . LEU A 1 214 ? 0.435 3.973 0.899 1.00 98.38 214 LEU A CA 1
ATOM 1612 C C . LEU A 1 214 ? -0.747 4.751 1.488 1.00 98.38 214 LEU A C 1
ATOM 1614 O O . LEU A 1 214 ? -0.949 4.715 2.703 1.00 98.38 214 LEU A O 1
ATOM 1618 N N . LEU A 1 215 ? -1.568 5.399 0.654 1.00 98.31 215 LEU A N 1
ATOM 1619 C CA . LEU A 1 215 ? -2.801 6.050 1.101 1.00 98.31 215 LEU A CA 1
ATOM 1620 C C . LEU A 1 215 ? -3.741 5.072 1.812 1.00 98.31 215 LEU A C 1
ATOM 1622 O O . LEU A 1 215 ? -4.343 5.429 2.824 1.00 98.31 215 LEU A O 1
ATOM 1626 N N . ALA A 1 216 ? -3.835 3.828 1.332 1.00 98.44 216 ALA A N 1
ATOM 1627 C CA . ALA A 1 216 ? -4.685 2.822 1.956 1.00 98.44 216 ALA A CA 1
ATOM 1628 C C . ALA A 1 216 ? -4.270 2.494 3.400 1.00 98.44 216 ALA A C 1
ATOM 1630 O O . ALA A 1 216 ? -5.075 2.724 4.309 1.00 98.44 216 ALA A O 1
ATOM 1631 N N . PRO A 1 217 ? -3.048 1.992 3.667 1.00 98.44 217 PRO A N 1
ATOM 1632 C CA . PRO A 1 217 ? -2.632 1.715 5.033 1.00 98.44 217 PRO A CA 1
ATOM 1633 C C . PRO A 1 217 ? -2.574 2.975 5.903 1.00 98.44 217 PRO A C 1
ATOM 1635 O O . PRO A 1 217 ? -2.862 2.867 7.091 1.00 98.44 217 PRO A O 1
ATOM 1638 N N . LEU A 1 218 ? -2.297 4.163 5.350 1.00 98.44 218 LEU A N 1
ATOM 1639 C CA . LEU A 1 218 ? -2.302 5.414 6.116 1.00 98.44 218 LEU A CA 1
ATOM 1640 C C . LEU A 1 218 ? -3.703 5.765 6.649 1.00 98.44 218 LEU A C 1
ATOM 1642 O O . LEU A 1 218 ? -3.855 6.041 7.839 1.00 98.44 218 LEU A O 1
ATOM 1646 N N . VAL A 1 219 ? -4.738 5.698 5.803 1.00 98.50 219 VAL A N 1
ATOM 1647 C CA . VAL A 1 219 ? -6.137 5.947 6.209 1.00 98.50 219 VAL A CA 1
ATOM 1648 C C . VAL A 1 219 ? -6.614 4.905 7.221 1.00 98.50 219 VAL A C 1
ATOM 1650 O O . VAL A 1 219 ? -7.235 5.257 8.227 1.00 98.50 219 VAL A O 1
ATOM 1653 N N . ILE A 1 220 ? -6.300 3.627 6.990 1.00 98.06 220 ILE A N 1
ATOM 1654 C CA . ILE A 1 220 ? -6.688 2.534 7.893 1.00 98.06 220 ILE A CA 1
ATOM 1655 C C . ILE A 1 220 ? -5.975 2.678 9.250 1.00 98.06 220 ILE A C 1
ATOM 1657 O O . ILE A 1 220 ? -6.606 2.514 10.298 1.00 98.06 220 ILE A O 1
ATOM 1661 N N . ALA A 1 221 ? -4.685 3.030 9.252 1.00 98.19 221 ALA A N 1
ATOM 1662 C CA . ALA A 1 221 ? -3.922 3.275 10.472 1.00 98.19 221 ALA A CA 1
ATOM 1663 C C . ALA A 1 221 ? -4.479 4.465 11.253 1.00 98.19 221 ALA A C 1
ATOM 1665 O O . ALA A 1 221 ? -4.713 4.352 12.455 1.00 98.19 221 ALA A O 1
ATOM 1666 N N . ALA A 1 222 ? -4.747 5.583 10.576 1.00 98.00 222 ALA A N 1
ATOM 1667 C CA . ALA A 1 222 ? -5.315 6.768 11.204 1.00 98.00 222 ALA A CA 1
ATOM 1668 C C . ALA A 1 222 ? -6.641 6.451 11.901 1.00 98.00 222 ALA A C 1
ATOM 1670 O O . ALA A 1 222 ? -6.820 6.824 13.055 1.00 98.00 222 ALA A O 1
ATOM 1671 N N . ALA A 1 223 ? -7.516 5.669 11.267 1.00 96.19 223 ALA A N 1
ATOM 1672 C CA . ALA A 1 223 ? -8.771 5.228 11.871 1.00 96.19 223 ALA A CA 1
ATOM 1673 C C . ALA A 1 223 ? -8.581 4.340 13.109 1.00 96.19 223 ALA A C 1
ATOM 1675 O O . ALA A 1 223 ? -9.328 4.459 14.083 1.00 96.19 223 ALA A O 1
ATOM 1676 N N . ALA A 1 224 ? -7.570 3.467 13.104 1.00 95.81 224 ALA A N 1
ATOM 1677 C CA . ALA A 1 224 ? -7.208 2.695 14.290 1.00 95.81 224 ALA A CA 1
ATOM 1678 C C . ALA A 1 224 ? -6.707 3.609 15.426 1.00 95.81 224 ALA A C 1
ATOM 1680 O O . ALA A 1 224 ? -7.088 3.410 16.579 1.00 95.81 224 ALA A O 1
ATOM 1681 N N . VAL A 1 225 ? -5.922 4.640 15.097 1.00 96.81 225 VAL A N 1
ATOM 1682 C CA . VAL A 1 225 ? -5.400 5.640 16.044 1.00 96.81 225 VAL A CA 1
ATOM 1683 C C . VAL A 1 225 ? -6.505 6.557 16.584 1.00 96.81 225 VAL A C 1
ATOM 1685 O O . VAL A 1 225 ? -6.458 6.936 17.757 1.00 96.81 225 VAL A O 1
ATOM 1688 N N . THR A 1 226 ? -7.539 6.868 15.791 1.00 94.88 226 THR A N 1
ATOM 1689 C CA . THR A 1 226 ? -8.669 7.722 16.209 1.00 94.88 226 THR A CA 1
ATOM 1690 C C . THR A 1 226 ? -9.387 7.173 17.437 1.00 94.88 226 THR A C 1
ATOM 1692 O O . THR A 1 226 ? -9.880 7.957 18.242 1.00 94.88 226 THR A O 1
ATOM 1695 N N . LYS A 1 227 ? -9.388 5.846 17.632 1.00 89.62 227 LYS A N 1
ATOM 1696 C CA . LYS A 1 227 ? -9.945 5.204 18.836 1.00 89.62 227 LYS A CA 1
ATOM 1697 C C . LYS A 1 227 ? -9.313 5.720 20.131 1.00 89.62 227 LYS A C 1
ATOM 1699 O O . LYS A 1 227 ? -9.960 5.690 21.169 1.00 89.62 227 LYS A O 1
ATOM 1704 N N . ARG A 1 228 ? -8.061 6.182 20.062 1.00 90.94 228 ARG A N 1
ATOM 1705 C CA . ARG A 1 228 ? -7.338 6.795 21.177 1.00 90.94 228 ARG A CA 1
ATOM 1706 C C . ARG A 1 228 ? -7.338 8.321 21.100 1.00 90.94 228 ARG A C 1
ATOM 1708 O O . ARG A 1 228 ? -7.539 8.980 22.112 1.00 90.94 228 ARG A O 1
ATOM 1715 N N . SER A 1 229 ? -7.024 8.891 19.937 1.00 94.44 229 SER A N 1
ATOM 1716 C CA . SER A 1 229 ? -6.940 10.345 19.767 1.00 94.44 229 SER A CA 1
ATOM 1717 C C . SER A 1 229 ? -7.176 10.751 18.322 1.00 94.44 229 SER A C 1
ATOM 1719 O O . SER A 1 229 ? -6.412 10.393 17.422 1.00 94.44 229 SER A O 1
ATOM 1721 N N . GLU A 1 230 ? -8.205 11.568 18.107 1.00 94.38 230 GLU A N 1
ATOM 1722 C CA . GLU A 1 230 ? -8.486 12.165 16.803 1.00 94.38 230 GLU A CA 1
ATOM 1723 C C . GLU A 1 230 ? -7.347 13.081 16.340 1.00 94.38 230 GLU A C 1
ATOM 1725 O O . GLU A 1 230 ? -6.927 13.008 15.187 1.00 94.38 230 GLU A O 1
ATOM 1730 N N . ARG A 1 231 ? -6.771 13.879 17.252 1.00 95.88 231 ARG A N 1
ATOM 1731 C CA . ARG A 1 231 ? -5.627 14.747 16.933 1.00 95.88 231 ARG A CA 1
ATOM 1732 C C . ARG A 1 231 ? -4.431 13.935 16.442 1.00 95.88 231 ARG A C 1
ATOM 1734 O O . ARG A 1 231 ? -3.835 14.292 15.433 1.00 95.88 231 ARG A O 1
ATOM 1741 N N . ALA A 1 232 ? -4.108 12.827 17.111 1.00 96.44 232 ALA A N 1
ATOM 1742 C CA . ALA A 1 232 ? -3.009 11.962 16.684 1.00 96.44 232 ALA A CA 1
ATOM 1743 C C . ALA A 1 232 ? -3.280 11.331 15.309 1.00 96.44 232 ALA A C 1
ATOM 1745 O O . ALA A 1 232 ? -2.384 11.287 14.472 1.00 96.44 232 ALA A O 1
ATOM 1746 N N . ALA A 1 233 ? -4.519 10.906 15.039 1.00 96.50 233 ALA A N 1
ATOM 1747 C CA . ALA A 1 233 ? -4.907 10.384 13.729 1.00 96.50 233 ALA A CA 1
ATOM 1748 C C . ALA A 1 233 ? -4.742 11.429 12.611 1.00 96.50 233 ALA A C 1
ATOM 1750 O O . ALA A 1 233 ? -4.232 11.108 11.536 1.00 96.50 233 ALA A O 1
ATOM 1751 N N . ILE A 1 234 ? -5.112 12.685 12.879 1.00 97.50 234 ILE A N 1
ATOM 1752 C CA . ILE A 1 234 ? -4.885 13.805 11.959 1.00 97.50 234 ILE A CA 1
ATOM 1753 C C . ILE A 1 234 ? -3.398 14.068 11.745 1.00 97.50 234 ILE A C 1
ATOM 1755 O O . ILE A 1 234 ? -2.998 14.289 10.608 1.00 97.50 234 ILE A O 1
ATOM 1759 N N . VAL A 1 235 ? -2.572 14.017 12.793 1.00 97.81 235 VAL A N 1
ATOM 1760 C CA . VAL A 1 235 ? -1.116 14.182 12.655 1.00 97.81 235 VAL A CA 1
ATOM 1761 C C . VAL A 1 235 ? -0.528 13.073 11.785 1.00 97.81 235 VAL A C 1
ATOM 1763 O O . VAL A 1 235 ? 0.227 13.370 10.865 1.00 97.81 235 VAL A O 1
ATOM 1766 N N . VAL A 1 236 ? -0.918 11.813 12.002 1.00 97.81 236 VAL A N 1
ATOM 1767 C CA . VAL A 1 236 ? -0.482 10.683 11.163 1.00 97.81 236 VAL A CA 1
ATOM 1768 C C . VAL A 1 236 ? -0.861 10.913 9.700 1.00 97.81 236 VAL A C 1
ATOM 1770 O O . VAL A 1 236 ? -0.007 10.812 8.820 1.00 97.81 236 VAL A O 1
ATOM 1773 N N . LEU A 1 237 ? -2.115 11.284 9.425 1.00 97.44 237 LEU A N 1
ATOM 1774 C CA . LEU A 1 237 ? -2.550 11.595 8.062 1.00 97.44 237 LEU A CA 1
ATOM 1775 C C . LEU A 1 237 ? -1.818 12.791 7.469 1.00 97.44 237 LEU A C 1
ATOM 1777 O O . LEU A 1 237 ? -1.416 12.731 6.313 1.00 97.44 237 LEU A O 1
ATOM 1781 N N . GLY A 1 238 ? -1.648 13.862 8.240 1.00 98.12 238 GLY A N 1
ATOM 1782 C CA . GLY A 1 238 ? -0.997 15.093 7.810 1.00 98.12 238 GLY A CA 1
ATOM 1783 C C . GLY A 1 238 ? 0.467 14.869 7.461 1.00 98.12 238 GLY A C 1
ATOM 1784 O O . GLY A 1 238 ? 0.896 15.272 6.385 1.00 98.12 238 GLY A O 1
ATOM 1785 N N . VAL A 1 239 ? 1.214 14.160 8.311 1.00 98.44 239 VAL A N 1
ATOM 1786 C CA . VAL A 1 239 ? 2.623 13.826 8.060 1.00 98.44 239 VAL A CA 1
ATOM 1787 C C . VAL A 1 239 ? 2.747 12.886 6.861 1.00 98.44 239 VAL A C 1
ATOM 1789 O O . VAL A 1 239 ? 3.527 13.168 5.955 1.00 98.44 239 VAL A O 1
ATOM 1792 N N . GLY A 1 240 ? 1.949 11.814 6.794 1.00 98.00 240 GLY A N 1
ATOM 1793 C CA . GLY A 1 240 ? 1.986 10.893 5.652 1.00 98.00 240 GLY A CA 1
ATOM 1794 C C . GLY A 1 240 ? 1.598 11.570 4.332 1.00 98.00 240 GLY A C 1
ATOM 1795 O O . GLY A 1 240 ? 2.267 11.393 3.319 1.00 98.00 240 GLY A O 1
ATOM 1796 N N . THR A 1 241 ? 0.579 12.430 4.356 1.00 97.50 241 THR A N 1
ATOM 1797 C CA . THR A 1 241 ? 0.186 13.272 3.215 1.00 97.50 241 THR A CA 1
ATOM 1798 C C . THR A 1 241 ? 1.298 14.247 2.835 1.00 97.50 241 THR A C 1
ATOM 1800 O O . THR A 1 241 ? 1.603 14.394 1.656 1.00 97.50 241 THR A O 1
ATOM 1803 N N . GLY A 1 242 ? 1.952 14.871 3.816 1.00 98.00 242 GLY A N 1
ATOM 1804 C CA . GLY A 1 242 ? 3.079 15.773 3.595 1.00 98.00 242 GLY A CA 1
ATOM 1805 C C . GLY A 1 242 ? 4.275 15.082 2.937 1.00 98.00 242 GLY A C 1
ATOM 1806 O O . GLY A 1 242 ? 4.902 15.659 2.052 1.00 98.00 242 GLY A O 1
ATOM 1807 N N . VAL A 1 243 ? 4.549 13.819 3.279 1.00 98.19 243 VAL A N 1
ATOM 1808 C CA . VAL A 1 243 ? 5.568 13.011 2.587 1.00 98.19 243 VAL A CA 1
ATOM 1809 C C . VAL A 1 243 ? 5.217 12.827 1.104 1.00 98.19 243 VAL A C 1
ATOM 1811 O O . VAL A 1 243 ? 6.081 12.971 0.236 1.00 98.19 243 VAL A O 1
ATOM 1814 N N . LEU A 1 244 ? 3.951 12.557 0.783 1.00 97.31 244 LEU A N 1
ATOM 1815 C CA . LEU A 1 244 ? 3.509 12.365 -0.604 1.00 97.31 244 LEU A CA 1
ATOM 1816 C C . LEU A 1 244 ? 3.447 13.679 -1.402 1.00 97.31 244 LEU A C 1
ATOM 1818 O O . LEU A 1 244 ? 3.740 13.681 -2.597 1.00 97.31 244 LEU A O 1
ATOM 1822 N N . LEU A 1 245 ? 3.073 14.789 -0.761 1.00 96.88 245 LEU A N 1
ATOM 1823 C CA . LEU A 1 245 ? 2.926 16.098 -1.407 1.00 96.88 245 LEU A CA 1
ATOM 1824 C C . LEU A 1 245 ? 4.244 16.863 -1.544 1.00 96.88 245 LEU A C 1
ATOM 1826 O O . LEU A 1 245 ? 4.439 17.528 -2.554 1.00 96.88 245 LEU A O 1
ATOM 1830 N N . PHE A 1 246 ? 5.128 16.797 -0.545 1.00 97.25 246 PHE A N 1
ATOM 1831 C CA . PHE A 1 246 ? 6.306 17.669 -0.465 1.00 97.25 246 PHE A CA 1
ATOM 1832 C C . PHE A 1 246 ? 7.624 16.906 -0.523 1.00 97.25 246 PHE A C 1
ATOM 1834 O O . PHE A 1 246 ? 8.523 17.302 -1.258 1.00 97.25 246 PHE A O 1
ATOM 1841 N N . LEU A 1 247 ? 7.756 15.789 0.198 1.00 97.38 247 LEU A N 1
ATOM 1842 C CA . LEU A 1 247 ? 9.010 15.029 0.166 1.00 97.38 247 LEU A CA 1
ATOM 1843 C C . LEU A 1 247 ? 9.181 14.278 -1.160 1.00 97.38 247 LEU A C 1
ATOM 1845 O O . LEU A 1 247 ? 10.263 14.283 -1.736 1.00 97.38 247 LEU A O 1
ATOM 1849 N N . SER A 1 248 ? 8.113 13.671 -1.676 1.00 95.38 248 SER A N 1
ATOM 1850 C CA . SER A 1 248 ? 8.148 12.927 -2.942 1.00 95.38 248 SER A CA 1
ATOM 1851 C C . SER A 1 248 ? 8.631 13.758 -4.145 1.00 95.38 248 SER A C 1
ATOM 1853 O O . SER A 1 248 ? 9.507 13.262 -4.853 1.00 95.38 248 SER A O 1
ATOM 1855 N N . PRO A 1 249 ? 8.169 15.005 -4.391 1.00 94.88 249 PRO A N 1
ATOM 1856 C CA . PRO A 1 249 ? 8.720 15.816 -5.481 1.00 94.88 249 PRO A CA 1
ATOM 1857 C C . PRO A 1 249 ? 10.181 16.216 -5.252 1.00 94.88 249 PRO A C 1
ATOM 1859 O O . PRO A 1 249 ? 10.942 16.275 -6.214 1.00 94.88 249 PRO A O 1
ATOM 1862 N N . VAL A 1 250 ? 10.606 16.438 -4.002 1.00 97.00 250 VAL A N 1
ATOM 1863 C CA . VAL A 1 250 ? 12.021 16.706 -3.685 1.00 97.00 250 VAL A CA 1
ATOM 1864 C C . VAL A 1 250 ? 12.884 15.486 -4.007 1.00 97.00 250 VAL A C 1
ATOM 1866 O O . VAL A 1 250 ? 13.899 15.614 -4.690 1.00 97.00 250 VAL A O 1
ATOM 1869 N N . LEU A 1 251 ? 12.467 14.291 -3.578 1.00 95.31 251 LEU A N 1
ATOM 1870 C CA . LEU A 1 251 ? 13.165 13.041 -3.894 1.00 95.31 251 LEU A CA 1
ATOM 1871 C C . LEU A 1 251 ? 13.189 12.776 -5.403 1.00 95.31 251 LEU A C 1
ATOM 1873 O O . LEU A 1 251 ? 14.205 12.323 -5.924 1.00 95.31 251 LEU A O 1
ATOM 1877 N N . TYR A 1 252 ? 12.117 13.125 -6.114 1.00 92.19 252 TYR A N 1
ATOM 1878 C CA . TYR A 1 252 ? 12.065 13.040 -7.569 1.00 92.19 252 TYR A CA 1
ATOM 1879 C C . TYR A 1 252 ? 13.029 14.022 -8.254 1.00 92.19 252 TYR A C 1
ATOM 1881 O O . TYR A 1 252 ? 13.745 13.636 -9.176 1.00 92.19 252 TYR A O 1
ATOM 1889 N N . ALA A 1 253 ? 13.134 15.265 -7.776 1.00 94.25 253 ALA A N 1
ATOM 1890 C CA . ALA A 1 253 ? 14.114 16.225 -8.286 1.00 94.25 253 ALA A CA 1
ATOM 1891 C C . ALA A 1 253 ? 15.558 15.731 -8.073 1.00 94.25 253 ALA A C 1
ATOM 1893 O O . ALA A 1 253 ? 16.387 15.798 -8.983 1.00 94.25 253 ALA A O 1
ATOM 1894 N N . VAL A 1 254 ? 15.843 15.156 -6.900 1.00 94.88 254 VAL A N 1
ATOM 1895 C CA . VAL A 1 254 ? 17.127 14.492 -6.621 1.00 94.88 254 VAL A CA 1
ATOM 1896 C C . VAL A 1 254 ? 17.344 13.298 -7.553 1.00 94.88 254 VAL A C 1
ATOM 1898 O O . VAL A 1 254 ? 18.459 13.095 -8.036 1.00 94.88 254 VAL A O 1
ATOM 1901 N N . ALA A 1 255 ? 16.295 12.525 -7.840 1.00 92.50 255 ALA A N 1
ATOM 1902 C CA . ALA A 1 255 ? 16.375 11.387 -8.745 1.00 92.50 255 ALA A CA 1
ATOM 1903 C C . ALA A 1 255 ? 16.748 11.804 -10.171 1.00 92.50 255 ALA A C 1
ATOM 1905 O O . ALA A 1 255 ? 17.614 11.167 -10.773 1.00 92.50 255 ALA A O 1
ATOM 1906 N N . ILE A 1 256 ? 16.163 12.895 -10.678 1.00 92.56 256 ILE A N 1
ATOM 1907 C CA . ILE A 1 256 ? 16.523 13.487 -11.975 1.00 92.56 256 ILE A CA 1
ATOM 1908 C C . ILE A 1 256 ? 17.996 13.905 -11.970 1.00 92.56 256 ILE A C 1
ATOM 1910 O O . ILE A 1 256 ? 18.752 13.488 -12.847 1.00 92.56 256 ILE A O 1
ATOM 1914 N N . ALA A 1 257 ? 18.431 14.655 -10.952 1.00 94.38 257 ALA A N 1
ATOM 1915 C CA . ALA A 1 257 ? 19.815 15.122 -10.849 1.00 94.38 257 ALA A CA 1
ATOM 1916 C C . ALA A 1 257 ? 20.835 13.969 -10.793 1.00 94.38 257 ALA A C 1
ATOM 1918 O O . ALA A 1 257 ? 21.948 14.093 -11.299 1.00 94.38 257 ALA A O 1
ATOM 1919 N N . ARG A 1 258 ? 20.455 12.830 -10.201 1.00 92.50 258 ARG A N 1
ATOM 1920 C CA . ARG A 1 258 ? 21.308 11.636 -10.079 1.00 92.50 258 ARG A CA 1
ATOM 1921 C C . ARG A 1 258 ? 21.120 10.621 -11.205 1.00 92.50 258 ARG A C 1
ATOM 1923 O O . ARG A 1 258 ? 21.836 9.621 -11.221 1.00 92.50 258 ARG A O 1
ATOM 1930 N N . SER A 1 259 ? 20.140 10.819 -12.091 1.00 89.94 259 SER A N 1
ATOM 1931 C CA . SER A 1 259 ? 19.659 9.795 -13.036 1.00 89.94 259 SER A CA 1
ATOM 1932 C C . SER A 1 259 ? 19.379 8.437 -12.361 1.00 89.94 259 SER A C 1
ATOM 1934 O O . SER A 1 259 ? 19.558 7.376 -12.960 1.00 89.94 259 SER A O 1
ATOM 1936 N N . ARG A 1 260 ? 18.993 8.463 -11.076 1.00 88.12 260 ARG A N 1
ATOM 1937 C CA . ARG A 1 260 ? 18.769 7.285 -10.222 1.00 88.12 260 ARG A CA 1
ATOM 1938 C C . ARG A 1 260 ? 17.735 7.590 -9.149 1.00 88.12 260 ARG A C 1
ATOM 1940 O O . ARG A 1 260 ? 17.901 8.522 -8.372 1.00 88.12 260 ARG A O 1
ATOM 1947 N N . GLU A 1 261 ? 16.722 6.741 -9.038 1.00 90.12 261 GLU A N 1
ATOM 1948 C CA . GLU A 1 261 ? 15.565 6.969 -8.161 1.00 90.12 261 GLU A CA 1
ATOM 1949 C C . GLU A 1 261 ? 15.713 6.383 -6.747 1.00 90.12 261 GLU A C 1
ATOM 1951 O O . GLU A 1 261 ? 14.765 6.401 -5.968 1.00 90.12 261 GLU A O 1
ATOM 1956 N N . THR A 1 262 ? 16.895 5.873 -6.376 1.00 92.31 262 THR A N 1
ATOM 1957 C CA . THR A 1 262 ? 17.075 5.026 -5.175 1.00 92.31 262 THR A CA 1
ATOM 1958 C C . THR A 1 262 ? 16.673 5.704 -3.878 1.00 92.31 262 THR A C 1
ATOM 1960 O O . THR A 1 262 ? 16.217 5.045 -2.948 1.00 92.31 262 THR A O 1
ATOM 1963 N N . PHE A 1 263 ? 16.747 7.031 -3.825 1.00 94.00 263 PHE A N 1
ATOM 1964 C CA . PHE A 1 263 ? 16.356 7.803 -2.647 1.00 94.00 263 PHE A CA 1
ATOM 1965 C C . PHE A 1 263 ? 14.839 7.927 -2.480 1.00 94.00 263 PHE A C 1
ATOM 1967 O O . PHE A 1 263 ? 14.379 8.174 -1.368 1.00 94.00 263 PHE A O 1
ATOM 1974 N N . SER A 1 264 ? 14.047 7.682 -3.526 1.00 94.69 264 SER A N 1
ATOM 1975 C CA . SER A 1 264 ? 12.586 7.654 -3.426 1.00 94.69 264 SER A CA 1
ATOM 1976 C C . SER A 1 264 ? 12.098 6.594 -2.432 1.00 94.69 264 SER A C 1
ATOM 1978 O O . SER A 1 264 ? 11.092 6.832 -1.769 1.00 94.69 264 SER A O 1
ATOM 1980 N N . ALA A 1 265 ? 12.864 5.515 -2.211 1.00 94.94 265 ALA A N 1
ATOM 1981 C CA . ALA A 1 265 ? 12.591 4.487 -1.199 1.00 94.94 265 ALA A CA 1
ATOM 1982 C C . ALA A 1 265 ? 12.434 5.042 0.233 1.00 94.94 265 ALA A C 1
ATOM 1984 O O . ALA A 1 265 ? 11.834 4.403 1.093 1.00 94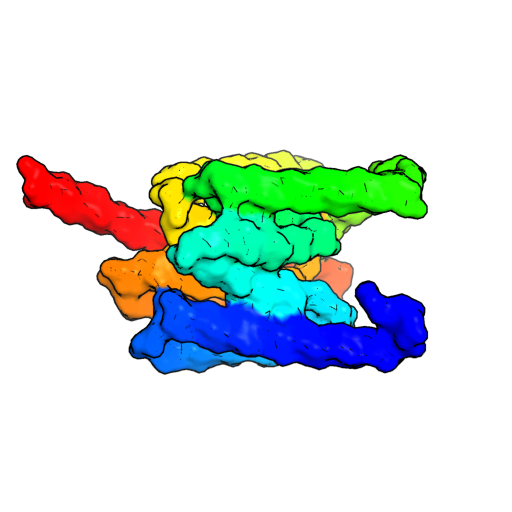.94 265 ALA A O 1
ATOM 1985 N N . ILE A 1 266 ? 12.945 6.246 0.511 1.00 96.88 266 ILE A N 1
ATOM 1986 C CA . ILE A 1 266 ? 12.794 6.905 1.815 1.00 96.88 266 ILE A CA 1
ATOM 1987 C C . ILE A 1 266 ? 11.315 7.186 2.125 1.00 96.88 266 ILE A C 1
ATOM 1989 O O . ILE A 1 266 ? 10.892 7.029 3.269 1.00 96.88 266 ILE A O 1
ATOM 1993 N N . ALA A 1 267 ? 10.509 7.568 1.129 1.00 97.31 267 ALA A N 1
ATOM 1994 C CA . ALA A 1 267 ? 9.101 7.909 1.335 1.00 97.31 267 ALA A CA 1
ATOM 1995 C C . ALA A 1 267 ? 8.266 6.748 1.921 1.00 97.31 267 ALA A C 1
ATOM 1997 O O . ALA A 1 267 ? 7.648 6.949 2.975 1.00 97.31 267 ALA A O 1
ATOM 1998 N N . PRO A 1 268 ? 8.249 5.536 1.326 1.00 97.62 268 PRO A N 1
ATOM 1999 C CA . PRO A 1 268 ? 7.504 4.416 1.887 1.00 97.62 268 PRO A CA 1
ATOM 2000 C C . PRO A 1 268 ? 8.047 3.962 3.248 1.00 97.62 268 PRO A C 1
ATOM 2002 O O . PRO A 1 268 ? 7.251 3.624 4.125 1.00 97.62 268 PRO A O 1
ATOM 2005 N N . LEU A 1 269 ? 9.362 4.033 3.486 1.00 98.12 269 LEU A N 1
ATOM 2006 C CA . LEU A 1 269 ? 9.966 3.690 4.782 1.00 98.12 269 LEU A CA 1
ATOM 2007 C C . LEU A 1 269 ? 9.545 4.654 5.899 1.00 98.12 269 LEU A C 1
ATOM 2009 O O . LEU A 1 269 ? 9.198 4.211 6.995 1.00 98.12 269 LEU A O 1
ATOM 2013 N N . LEU A 1 270 ? 9.525 5.963 5.624 1.00 98.44 270 LEU A N 1
ATOM 2014 C CA . LEU A 1 270 ? 9.059 6.970 6.582 1.00 98.44 270 LEU A CA 1
ATOM 2015 C C . LEU A 1 270 ? 7.575 6.792 6.905 1.00 98.44 270 LEU A C 1
ATOM 2017 O O . LEU A 1 270 ? 7.189 6.854 8.072 1.00 98.44 270 LEU A O 1
ATOM 2021 N N . ILE A 1 271 ? 6.744 6.535 5.891 1.00 98.62 271 ILE A N 1
ATOM 2022 C CA . ILE A 1 271 ? 5.312 6.294 6.096 1.00 98.62 271 ILE A CA 1
ATOM 2023 C C . ILE A 1 271 ? 5.086 4.986 6.867 1.00 98.62 271 ILE A C 1
ATOM 2025 O O . ILE A 1 271 ? 4.248 4.949 7.769 1.00 98.62 271 ILE A O 1
ATOM 2029 N N . PHE A 1 272 ? 5.849 3.929 6.580 1.00 98.69 272 PHE A N 1
ATOM 2030 C CA . PHE A 1 272 ? 5.809 2.687 7.351 1.00 98.69 272 PHE A CA 1
ATOM 2031 C C . PHE A 1 272 ? 6.166 2.920 8.823 1.00 98.69 272 PHE A C 1
ATOM 2033 O O . PHE A 1 272 ? 5.392 2.535 9.702 1.00 98.69 272 PHE A O 1
ATOM 2040 N N . ALA A 1 273 ? 7.283 3.600 9.095 1.00 98.69 273 ALA A N 1
ATOM 2041 C CA . ALA A 1 273 ? 7.717 3.916 10.454 1.00 98.69 273 ALA A CA 1
ATOM 2042 C C . ALA A 1 273 ? 6.679 4.770 11.202 1.00 98.69 273 ALA A C 1
ATOM 2044 O O . ALA A 1 273 ? 6.351 4.474 12.353 1.00 98.69 273 ALA A O 1
ATOM 2045 N N . LEU A 1 274 ? 6.104 5.775 10.532 1.00 98.69 274 LEU A N 1
ATOM 2046 C CA . LEU A 1 274 ? 5.019 6.602 11.061 1.00 98.69 274 LEU A CA 1
ATOM 2047 C C . LEU A 1 274 ? 3.794 5.757 11.438 1.00 98.69 274 LEU A C 1
ATOM 2049 O O . LEU A 1 274 ? 3.268 5.896 12.543 1.00 98.69 274 LEU A O 1
ATOM 2053 N N . ILE A 1 275 ? 3.349 4.877 10.536 1.00 98.62 275 ILE A N 1
ATOM 2054 C CA . ILE A 1 275 ? 2.190 4.003 10.753 1.00 98.62 275 ILE A CA 1
ATOM 2055 C C . ILE A 1 275 ? 2.448 3.067 11.931 1.00 98.62 275 ILE A C 1
ATOM 2057 O O . ILE A 1 275 ? 1.660 3.046 12.876 1.00 98.62 275 ILE A O 1
ATOM 2061 N N . VAL A 1 276 ? 3.544 2.308 11.909 1.00 98.31 276 VAL A N 1
ATOM 2062 C CA . VAL A 1 276 ? 3.838 1.326 12.960 1.00 98.31 276 VAL A CA 1
ATOM 2063 C C . VAL A 1 276 ? 4.033 2.018 14.305 1.00 98.31 276 VAL A C 1
ATOM 2065 O O . VAL A 1 276 ? 3.413 1.605 15.284 1.00 98.31 276 VAL A O 1
ATOM 2068 N N . GLY A 1 277 ? 4.799 3.110 14.356 1.00 98.12 277 GLY A N 1
ATOM 2069 C CA . GLY A 1 277 ? 5.005 3.881 15.583 1.00 98.12 277 GLY A CA 1
ATOM 2070 C C . GLY A 1 277 ? 3.692 4.395 16.182 1.00 98.12 277 GLY A C 1
ATOM 2071 O O . GLY A 1 277 ? 3.445 4.227 17.379 1.00 98.12 277 GLY A O 1
ATOM 2072 N N . ALA A 1 278 ? 2.801 4.947 15.353 1.00 97.94 278 ALA A N 1
ATOM 2073 C CA . ALA A 1 278 ? 1.499 5.426 15.810 1.00 97.94 278 ALA A CA 1
ATOM 2074 C C . ALA A 1 278 ? 0.582 4.292 16.299 1.00 97.94 278 ALA A C 1
ATOM 2076 O O . ALA A 1 278 ? -0.128 4.458 17.294 1.00 97.94 278 ALA A O 1
ATOM 2077 N N . LEU A 1 279 ? 0.609 3.132 15.637 1.00 97.56 279 LEU A N 1
ATOM 2078 C CA . LEU A 1 279 ? -0.170 1.959 16.042 1.00 97.56 279 LEU A CA 1
ATOM 2079 C C . LEU A 1 279 ? 0.334 1.359 17.361 1.00 97.56 279 LEU A C 1
ATOM 2081 O O . LEU A 1 279 ? -0.479 0.999 18.215 1.00 97.56 279 LEU A O 1
ATOM 2085 N N . TRP A 1 280 ? 1.652 1.307 17.565 1.00 96.56 280 TRP A N 1
ATOM 2086 C CA . TRP A 1 280 ? 2.256 0.904 18.838 1.00 96.56 280 TRP A CA 1
ATOM 2087 C C . TRP A 1 280 ? 1.878 1.849 19.971 1.00 96.56 280 TRP A C 1
ATOM 2089 O O . TRP A 1 280 ? 1.451 1.401 21.037 1.00 96.56 280 TRP A O 1
ATOM 2099 N N . TRP A 1 281 ? 1.972 3.156 19.726 1.00 95.31 281 TRP A N 1
ATOM 2100 C CA . TRP A 1 281 ? 1.517 4.154 20.683 1.00 95.31 281 TRP A CA 1
ATOM 2101 C C . TRP A 1 281 ? 0.039 3.953 21.023 1.00 95.31 281 TRP A C 1
ATOM 2103 O O . TRP A 1 281 ? -0.313 3.898 22.200 1.00 95.31 281 TRP A O 1
ATOM 2113 N N . ALA A 1 282 ? -0.831 3.794 20.023 1.00 93.19 282 ALA A N 1
ATOM 2114 C CA . ALA A 1 282 ? -2.261 3.595 20.244 1.00 93.19 282 ALA A CA 1
ATOM 2115 C C . ALA A 1 282 ? -2.543 2.345 21.092 1.00 93.19 282 ALA A C 1
ATOM 2117 O O . ALA A 1 282 ? -3.326 2.421 22.040 1.00 93.19 282 ALA A O 1
ATOM 2118 N N . ARG A 1 283 ? -1.847 1.237 20.815 1.00 89.25 283 ARG A N 1
ATOM 2119 C CA . ARG A 1 283 ? -1.962 -0.012 21.575 1.00 89.25 283 ARG A CA 1
ATOM 2120 C C . ARG A 1 283 ? -1.521 0.134 23.030 1.00 89.25 283 ARG A C 1
ATOM 2122 O O . ARG A 1 283 ? -2.260 -0.263 23.920 1.00 89.25 283 ARG A O 1
ATOM 2129 N N . ALA A 1 284 ? -0.355 0.726 23.286 1.00 83.50 284 ALA A N 1
ATOM 2130 C CA . ALA A 1 284 ? 0.242 0.768 24.623 1.00 83.50 284 ALA A CA 1
ATOM 2131 C C . ALA A 1 284 ? -0.590 1.529 25.680 1.00 83.50 284 ALA A C 1
ATOM 2133 O O . ALA A 1 284 ? -0.235 1.506 26.859 1.00 83.50 284 ALA A O 1
ATOM 2134 N N . ALA A 1 285 ? -1.650 2.251 25.294 1.00 72.50 285 ALA A N 1
ATOM 2135 C CA . ALA A 1 285 ? -2.643 2.758 26.248 1.00 72.50 285 ALA A CA 1
ATOM 2136 C C . ALA A 1 285 ? -3.816 1.814 26.488 1.00 72.50 285 ALA A C 1
ATOM 2138 O O . ALA A 1 285 ? -4.338 1.832 27.595 1.00 72.50 285 ALA A O 1
ATOM 2139 N N . GLY A 1 286 ? -4.225 1.022 25.494 1.00 66.94 286 GLY A N 1
ATOM 2140 C CA . GLY A 1 286 ? -5.254 -0.001 25.685 1.00 66.94 286 GLY A CA 1
ATOM 2141 C C . GLY A 1 286 ? -4.804 -1.015 26.731 1.00 66.94 286 GLY A C 1
ATOM 2142 O O . GLY A 1 286 ? -5.477 -1.188 27.740 1.00 66.94 286 GLY A O 1
ATOM 2143 N N . ASP A 1 287 ? -3.584 -1.533 26.566 1.00 70.44 287 ASP A N 1
ATOM 2144 C CA . ASP A 1 287 ? -2.984 -2.500 27.492 1.00 70.44 287 ASP A CA 1
ATOM 2145 C C . ASP A 1 287 ? -2.847 -1.916 28.923 1.00 70.44 287 ASP A C 1
ATOM 2147 O O . ASP A 1 287 ? -3.011 -2.623 29.910 1.00 70.44 287 ASP A O 1
ATOM 2151 N N . ARG A 1 288 ? -2.605 -0.600 29.069 1.00 66.56 288 ARG A N 1
ATOM 2152 C CA . ARG A 1 288 ? -2.536 0.075 30.384 1.00 66.56 288 ARG A CA 1
ATOM 2153 C C . ARG A 1 288 ? -3.903 0.321 31.025 1.00 66.56 288 ARG A C 1
ATOM 2155 O O . ARG A 1 288 ? -4.004 0.284 32.247 1.00 66.56 288 ARG A O 1
ATOM 2162 N N . ALA A 1 289 ? -4.929 0.601 30.225 1.00 58.97 289 ALA A N 1
ATOM 2163 C CA . ALA A 1 289 ? -6.286 0.804 30.720 1.00 58.97 289 ALA A CA 1
ATOM 2164 C C . ALA A 1 289 ? -6.902 -0.508 31.230 1.00 58.97 289 ALA A C 1
ATOM 2166 O O . ALA A 1 289 ? -7.576 -0.494 32.254 1.00 58.97 289 ALA A O 1
ATOM 2167 N N . GLU A 1 290 ? -6.621 -1.633 30.565 1.00 56.88 290 GLU A N 1
ATOM 2168 C CA . GLU A 1 290 ? -7.063 -2.964 31.006 1.00 56.88 290 GLU A CA 1
ATOM 2169 C C . GLU A 1 290 ? -6.390 -3.389 32.320 1.00 56.88 290 GLU A C 1
ATOM 2171 O O . GLU A 1 290 ? -7.071 -3.877 33.215 1.00 56.88 290 GLU A O 1
ATOM 2176 N N . VAL A 1 291 ? -5.088 -3.123 32.490 1.00 58.03 291 VAL A N 1
ATOM 2177 C CA . VAL A 1 291 ? -4.363 -3.417 33.744 1.00 58.03 291 VAL A CA 1
ATOM 2178 C C . VAL A 1 291 ? -4.841 -2.555 34.919 1.00 58.03 291 VAL A C 1
ATOM 2180 O O . VAL A 1 291 ? -4.811 -3.012 36.050 1.00 58.03 291 VAL A O 1
ATOM 2183 N N . SER A 1 292 ? -5.293 -1.320 34.680 1.00 54.25 292 SER A N 1
ATOM 2184 C CA . SER A 1 292 ? -5.843 -0.459 35.742 1.00 54.25 292 SER A CA 1
ATOM 2185 C C . SER A 1 292 ? -7.278 -0.821 36.145 1.00 54.25 292 SER A C 1
ATOM 2187 O O . SER A 1 292 ? -7.766 -0.292 37.144 1.00 54.25 292 SER A O 1
ATOM 2189 N N . ALA A 1 293 ? -7.975 -1.626 35.342 1.00 50.22 293 ALA A N 1
ATOM 2190 C CA . ALA A 1 293 ? -9.359 -2.034 35.574 1.00 50.22 293 ALA A CA 1
ATOM 2191 C C . ALA A 1 293 ? -9.484 -3.450 36.173 1.00 50.22 293 ALA A C 1
ATOM 2193 O O . ALA A 1 293 ? -10.590 -3.834 36.556 1.00 50.22 293 ALA A O 1
ATOM 2194 N N . ALA A 1 294 ? -8.382 -4.204 36.222 1.00 55.00 294 ALA A N 1
ATOM 2195 C CA . ALA A 1 294 ? -8.258 -5.523 36.845 1.00 55.00 294 ALA A CA 1
ATOM 2196 C C . ALA A 1 294 ? -7.688 -5.401 38.265 1.00 55.00 294 ALA A C 1
ATOM 2198 O O . ALA A 1 294 ? -8.098 -6.219 39.118 1.00 55.00 294 ALA A O 1
#

Secondary structure (DSSP, 8-state):
--TTS-HHHHHHHHHHHHHHHHHHHHHHHHHHH-TT-HHHHHHHHHHHHHSHHHHHHHHTT-THHHHHHHHHHHHHHHHTT-HHHHHHHHGGGGGSGGG-SSHHHHHTTSHHHHHHHHHHHHHHHHHHHHH-TTHHHHHHHHHHHHHTT-TTSHHHHHHHHHTTHHHHHHHHHHHHHHHHHTTSPTTSHHHHHHHHHHHHHT-SS--TTGGGGGHHHHHHHHHHHHTT-HHHHHHHHHHHHHIIIIIHHHHHHHHHHHT--GGGGHHHHHHHHHHHHHHHHHHHHHHHHHHHH-

pLDDT: mean 92.78, std 8.6, range [50.22, 98.69]

Radius of gyration: 18.99 Å; chains: 1; bounding box: 46×41×67 Å